Protein AF-0000000085023003 (afdb_homodimer)

Structure (mmCIF, N/CA/C/O backbone):
data_AF-0000000085023003-model_v1
#
loop_
_entity.id
_entity.type
_entity.pdbx_description
1 polymer 'CBS domain-containing protein'
#
loop_
_atom_site.group_PDB
_atom_site.id
_atom_site.type_symbol
_atom_site.label_atom_id
_atom_site.label_alt_id
_atom_site.label_comp_id
_atom_site.label_asym_id
_atom_site.label_entity_id
_atom_site.label_seq_id
_atom_site.pdbx_PDB_ins_code
_atom_site.Cartn_x
_atom_site.Cartn_y
_atom_site.Cartn_z
_atom_site.occupancy
_atom_site.B_iso_or_equiv
_atom_site.auth_seq_id
_atom_site.auth_comp_id
_atom_site.auth_asym_id
_atom_site.auth_atom_id
_atom_site.pdbx_PDB_model_num
ATOM 1 N N . MET A 1 1 ? 14.953 24.219 -2.709 1 59.78 1 MET A N 1
ATOM 2 C CA . MET A 1 1 ? 14.031 24.062 -1.586 1 59.78 1 MET A CA 1
ATOM 3 C C . MET A 1 1 ? 13.375 22.688 -1.595 1 59.78 1 MET A C 1
ATOM 5 O O . MET A 1 1 ? 13.156 22.109 -2.658 1 59.78 1 MET A O 1
ATOM 9 N N . PRO A 1 2 ? 13.172 22.062 -0.311 1 78.19 2 PRO A N 1
ATOM 10 C CA . PRO A 1 2 ? 12.766 20.656 -0.371 1 78.19 2 PRO A CA 1
ATOM 11 C C . PRO A 1 2 ? 11.32 20.484 -0.848 1 78.19 2 PRO A C 1
ATOM 13 O O . PRO A 1 2 ? 10.453 21.297 -0.502 1 78.19 2 PRO A O 1
ATOM 16 N N . SER A 1 3 ? 11.094 19.797 -1.851 1 89.31 3 SER A N 1
ATOM 17 C CA . SER A 1 3 ? 9.781 19.469 -2.391 1 89.31 3 SER A CA 1
ATOM 18 C C . SER A 1 3 ? 9.07 18.422 -1.54 1 89.31 3 SER A C 1
ATOM 20 O O . SER A 1 3 ? 9.695 17.766 -0.704 1 89.31 3 SER A O 1
ATOM 22 N N . VAL A 1 4 ? 7.777 18.438 -1.598 1 91.38 4 VAL A N 1
ATOM 23 C CA . VAL A 1 4 ? 6.934 17.5 -0.858 1 91.38 4 VAL A CA 1
ATOM 24 C C . VAL A 1 4 ? 7.438 16.078 -1.058 1 91.38 4 VAL A C 1
ATOM 26 O O . VAL A 1 4 ? 7.457 15.281 -0.117 1 91.38 4 VAL A O 1
ATOM 29 N N . ALA A 1 5 ? 7.91 15.773 -2.203 1 91.69 5 ALA A N 1
ATOM 30 C CA . ALA A 1 5 ? 8.391 14.43 -2.529 1 91.69 5 ALA A CA 1
ATOM 31 C C . ALA A 1 5 ? 9.539 14.016 -1.615 1 91.69 5 ALA A C 1
ATOM 33 O O . ALA A 1 5 ? 9.727 12.828 -1.34 1 91.69 5 ALA A O 1
ATOM 34 N N . SER A 1 6 ? 10.227 15 -1.109 1 86.94 6 SER A N 1
ATOM 35 C CA . SER A 1 6 ? 11.422 14.711 -0.325 1 86.94 6 SER A CA 1
ATOM 36 C C . SER A 1 6 ? 11.07 14.375 1.119 1 86.94 6 SER A C 1
ATOM 38 O O . SER A 1 6 ? 11.883 13.805 1.847 1 86.94 6 SER A O 1
ATOM 40 N N . PHE A 1 7 ? 9.852 14.695 1.545 1 85.88 7 PHE A N 1
ATOM 41 C CA . PHE A 1 7 ? 9.578 14.461 2.959 1 85.88 7 PHE A CA 1
ATOM 42 C C . PHE A 1 7 ? 8.25 13.75 3.146 1 85.88 7 PHE A C 1
ATOM 44 O O . PHE A 1 7 ? 7.871 13.414 4.27 1 85.88 7 PHE A O 1
ATOM 51 N N . MET A 1 8 ? 7.641 13.523 2.102 1 90.38 8 MET A N 1
ATOM 52 C CA . MET A 1 8 ? 6.359 12.828 2.219 1 90.38 8 MET A CA 1
ATOM 53 C C . MET A 1 8 ? 6.562 11.375 2.633 1 90.38 8 MET A C 1
ATOM 55 O O . MET A 1 8 ? 7.645 10.812 2.441 1 90.38 8 MET A O 1
ATOM 59 N N . MET A 1 9 ? 5.574 10.812 3.336 1 91.75 9 MET A N 1
ATOM 60 C CA . MET A 1 9 ? 5.508 9.359 3.461 1 91.75 9 MET A CA 1
ATOM 61 C C . MET A 1 9 ? 5.074 8.719 2.146 1 91.75 9 MET A C 1
ATOM 63 O O . MET A 1 9 ? 3.951 8.938 1.687 1 91.75 9 MET A O 1
ATOM 67 N N . PRO A 1 10 ? 6.008 7.992 1.574 1 94.62 10 PRO A N 1
ATOM 68 C CA . PRO A 1 10 ? 5.66 7.395 0.284 1 94.62 10 PRO A CA 1
ATOM 69 C C . PRO A 1 10 ? 4.496 6.414 0.385 1 94.62 10 PRO A C 1
ATOM 71 O O . PRO A 1 10 ? 4.254 5.844 1.453 1 94.62 10 PRO A O 1
ATOM 74 N N . ALA A 1 11 ? 3.803 6.242 -0.754 1 95.31 11 ALA A N 1
ATOM 75 C CA . ALA A 1 11 ? 2.617 5.395 -0.814 1 95.31 11 ALA A CA 1
ATOM 76 C C . ALA A 1 11 ? 2.936 3.975 -0.355 1 95.31 11 ALA A C 1
ATOM 78 O O . ALA A 1 11 ? 2.094 3.309 0.254 1 95.31 11 ALA A O 1
ATOM 79 N N . CYS A 1 12 ? 4.137 3.535 -0.603 1 91.94 12 CYS A N 1
ATOM 80 C CA . CYS A 1 12 ? 4.516 2.17 -0.259 1 91.94 12 CYS A CA 1
ATOM 81 C C . CYS A 1 12 ? 4.527 1.972 1.252 1 91.94 12 CYS A C 1
ATOM 83 O O . CYS A 1 12 ? 4.523 0.837 1.733 1 91.94 12 CYS A O 1
ATOM 85 N N . LYS A 1 13 ? 4.496 3.041 2.027 1 89.69 13 LYS A N 1
ATOM 86 C CA . LYS A 1 13 ? 4.539 2.961 3.484 1 89.69 13 LYS A CA 1
ATOM 87 C C . LYS A 1 13 ? 3.209 3.379 4.098 1 89.69 13 LYS A C 1
ATOM 89 O O . LYS A 1 13 ? 3.059 3.391 5.324 1 89.69 13 LYS A O 1
ATOM 94 N N . CYS A 1 14 ? 2.328 3.676 3.256 1 92.56 14 CYS A N 1
ATOM 95 C CA . CYS A 1 14 ? 1.026 4.117 3.742 1 92.56 14 CYS A CA 1
ATOM 96 C C . CYS A 1 14 ? 0.061 2.945 3.857 1 92.56 14 CYS A C 1
ATOM 98 O O . CYS A 1 14 ? 0.088 2.029 3.031 1 92.56 14 CYS A O 1
ATOM 100 N N . VAL A 1 15 ? -0.72 2.977 4.891 1 92.31 15 VAL A N 1
ATOM 101 C CA . VAL A 1 15 ? -1.817 2.02 4.98 1 92.31 15 VAL A CA 1
ATOM 102 C C . VAL A 1 15 ? -2.984 2.488 4.113 1 92.31 15 VAL A C 1
ATOM 104 O O . VAL A 1 15 ? -3.434 3.631 4.234 1 92.31 15 VAL A O 1
ATOM 107 N N . THR A 1 16 ? -3.348 1.613 3.217 1 95.94 16 THR A N 1
ATOM 108 C CA . THR A 1 16 ? -4.418 1.955 2.287 1 95.94 16 THR A CA 1
ATOM 109 C C . THR A 1 16 ? -5.539 0.922 2.35 1 95.94 16 THR A C 1
ATOM 111 O O . THR A 1 16 ? -5.355 -0.171 2.889 1 95.94 16 THR A O 1
ATOM 114 N N . ALA A 1 17 ? -6.691 1.336 1.869 1 96.06 17 ALA A N 1
ATOM 115 C CA . ALA A 1 17 ? -7.844 0.452 1.725 1 96.06 17 ALA A CA 1
ATOM 116 C C . ALA A 1 17 ? -8.484 0.607 0.348 1 96.06 17 ALA A C 1
ATOM 118 O O . ALA A 1 17 ? -8.281 1.618 -0.328 1 96.06 17 ALA A O 1
ATOM 119 N N . CYS A 1 18 ? -9.164 -0.458 -0.028 1 96.62 18 CYS A N 1
ATOM 120 C CA . CYS A 1 18 ? -9.992 -0.386 -1.228 1 96.62 18 CYS A CA 1
ATOM 121 C C . CYS A 1 18 ? -11.398 0.091 -0.893 1 96.62 18 CYS A C 1
ATOM 123 O O . CYS A 1 18 ? -11.859 -0.076 0.237 1 96.62 18 CYS A O 1
ATOM 125 N N . PRO A 1 19 ? -12.055 0.675 -1.916 1 96.5 19 PRO A N 1
ATOM 126 C CA . PRO A 1 19 ? -13.406 1.188 -1.66 1 96.5 19 PRO A CA 1
ATOM 127 C C . PRO A 1 19 ? -14.359 0.11 -1.152 1 96.5 19 PRO A C 1
ATOM 129 O O . PRO A 1 19 ? -15.258 0.399 -0.352 1 96.5 19 PRO A O 1
ATOM 132 N N . GLU A 1 20 ? -14.148 -1.115 -1.505 1 94.88 20 GLU A N 1
ATOM 133 C CA . GLU A 1 20 ? -15.078 -2.191 -1.181 1 94.88 20 GLU A CA 1
ATOM 134 C C . GLU A 1 20 ? -14.727 -2.842 0.154 1 94.88 20 GLU A C 1
ATOM 136 O O . GLU A 1 20 ? -15.484 -3.678 0.66 1 94.88 20 GLU A O 1
ATOM 141 N N . ASP A 1 21 ? -13.586 -2.412 0.712 1 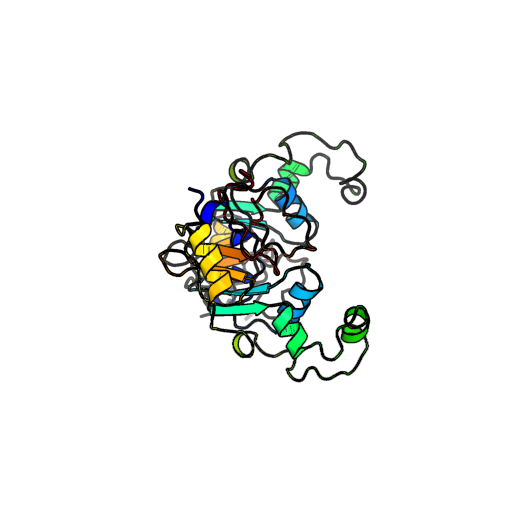94.5 21 ASP A N 1
ATOM 142 C CA . ASP A 1 21 ? -13.219 -2.979 2.008 1 94.5 21 ASP A CA 1
ATOM 143 C C . ASP A 1 21 ? -14.266 -2.633 3.07 1 94.5 21 ASP A C 1
ATOM 145 O O . ASP A 1 21 ? -14.961 -1.621 2.961 1 94.5 21 ASP A O 1
ATOM 149 N N . LYS A 1 22 ? -14.359 -3.463 4.031 1 92.69 22 LYS A N 1
ATOM 150 C CA . LYS A 1 22 ? -15.266 -3.217 5.152 1 92.69 22 LYS A CA 1
ATOM 151 C C . LYS A 1 22 ? -14.641 -2.248 6.156 1 92.69 22 LYS A C 1
ATOM 153 O O . LYS A 1 22 ? -13.422 -2.238 6.344 1 92.69 22 LYS A O 1
ATOM 158 N N . LEU A 1 23 ? -15.523 -1.565 6.77 1 89.5 23 LEU A N 1
ATOM 159 C CA . LEU A 1 23 ? -15.109 -0.565 7.75 1 89.5 23 LEU A CA 1
ATOM 160 C C . LEU A 1 23 ? -14.289 -1.205 8.867 1 89.5 23 LEU A C 1
ATOM 162 O O . LEU A 1 23 ? -13.352 -0.593 9.383 1 89.5 23 LEU A O 1
ATOM 166 N N . ARG A 1 24 ? -14.562 -2.4 9.156 1 88.12 24 ARG A N 1
ATOM 167 C CA . ARG A 1 24 ? -13.891 -3.109 10.234 1 88.12 24 ARG A CA 1
ATOM 168 C C . ARG A 1 24 ? -12.383 -3.145 10.008 1 88.12 24 ARG A C 1
ATOM 170 O O . ARG A 1 24 ? -11.602 -2.941 10.945 1 88.12 24 ARG A O 1
ATOM 177 N N . SER A 1 25 ? -12.023 -3.422 8.75 1 88.62 25 SER A N 1
ATOM 178 C CA . SER A 1 25 ? -10.602 -3.518 8.438 1 88.62 25 SER A CA 1
ATOM 179 C C . SER A 1 25 ? -9.898 -2.18 8.641 1 88.62 25 SER A C 1
ATOM 181 O O . SER A 1 25 ? -8.766 -2.133 9.125 1 88.62 25 SER A O 1
ATOM 183 N N . VAL A 1 26 ? -10.555 -1.107 8.32 1 89.19 26 VAL A N 1
ATOM 184 C CA . VAL A 1 26 ? -10 0.234 8.453 1 89.19 26 VAL A CA 1
ATOM 185 C C . VAL A 1 26 ? -9.883 0.602 9.93 1 89.19 26 VAL A C 1
ATOM 187 O O . VAL A 1 26 ? -8.852 1.105 10.375 1 89.19 26 VAL A O 1
ATOM 190 N N . VAL A 1 27 ? -10.859 0.277 10.695 1 84.31 27 VAL A N 1
ATOM 191 C CA . VAL A 1 27 ? -10.867 0.574 12.125 1 84.31 27 VAL A CA 1
ATOM 192 C C . VAL A 1 27 ? -9.742 -0.192 12.812 1 84.31 27 VAL A C 1
ATOM 194 O O . VAL A 1 27 ? -9.031 0.364 13.656 1 84.31 27 VAL A O 1
ATOM 197 N N . ASP A 1 28 ? -9.617 -1.43 12.406 1 83.56 28 ASP A N 1
ATOM 198 C CA . ASP A 1 28 ? -8.562 -2.256 12.977 1 83.56 28 ASP A CA 1
ATOM 199 C C . ASP A 1 28 ? -7.188 -1.64 12.711 1 83.56 28 ASP A C 1
ATOM 201 O O . ASP A 1 28 ? -6.332 -1.616 13.602 1 83.56 28 ASP A O 1
ATOM 205 N N . SER A 1 29 ? -7 -1.142 11.5 1 85.62 29 SER A N 1
ATOM 206 C CA . SER A 1 29 ? -5.727 -0.53 11.133 1 85.62 29 SER A CA 1
ATOM 207 C C . SER A 1 29 ? -5.477 0.746 11.93 1 85.62 29 SER A C 1
ATOM 209 O O . SER A 1 29 ? -4.363 0.982 12.406 1 85.62 29 SER A O 1
ATOM 211 N N . LEU A 1 30 ? -6.465 1.586 12.117 1 83.06 30 LEU A N 1
ATOM 212 C CA . LEU A 1 30 ? -6.328 2.871 12.797 1 83.06 30 LEU A CA 1
ATOM 213 C C . LEU A 1 30 ? -6.078 2.676 14.289 1 83.06 30 LEU A C 1
ATOM 215 O O . LEU A 1 30 ? -5.324 3.438 14.898 1 83.06 30 LEU A O 1
ATOM 219 N N . VAL A 1 31 ? -6.582 1.664 14.797 1 73.19 31 VAL A N 1
ATOM 220 C CA . VAL A 1 31 ? -6.5 1.447 16.234 1 73.19 31 VAL A CA 1
ATOM 221 C C . VAL A 1 31 ? -5.223 0.679 16.578 1 73.19 31 VAL A C 1
ATOM 223 O O . VAL A 1 31 ? -4.539 0.995 17.547 1 73.19 31 VAL A O 1
ATOM 226 N N . ASN A 1 32 ? -4.867 -0.293 15.742 1 71.88 32 ASN A N 1
ATOM 227 C CA . ASN A 1 32 ? -3.779 -1.206 16.078 1 71.88 32 ASN A CA 1
ATOM 228 C C . ASN A 1 32 ? -2.439 -0.706 15.539 1 71.88 32 ASN A C 1
ATOM 230 O O . ASN A 1 32 ? -1.389 -0.999 16.109 1 71.88 32 ASN A O 1
ATOM 234 N N . GLU A 1 33 ? -2.324 -0.006 14.391 1 72.62 33 GLU A N 1
ATOM 235 C CA . GLU A 1 33 ? -1.062 0.345 13.75 1 72.62 33 GLU A CA 1
ATOM 236 C C . GLU A 1 33 ? -0.651 1.776 14.078 1 72.62 33 GLU A C 1
ATOM 238 O O . GLU A 1 33 ? 0.433 2.223 13.695 1 72.62 33 GLU A O 1
ATOM 243 N N . LYS A 1 34 ? -1.236 2.428 14.961 1 71.81 34 LYS A N 1
ATOM 244 C CA . LYS A 1 34 ? -0.906 3.785 15.383 1 71.81 34 LYS A CA 1
ATOM 245 C C . LYS A 1 34 ? -0.849 4.738 14.195 1 71.81 34 LYS A C 1
ATOM 247 O O . LYS A 1 34 ? 0.082 5.539 14.078 1 71.81 34 LYS A O 1
ATOM 252 N N . ILE A 1 35 ? -1.646 4.512 13.25 1 79.75 35 ILE A N 1
ATOM 253 C CA . ILE A 1 35 ? -1.71 5.387 12.086 1 79.75 35 ILE A CA 1
ATOM 254 C C . ILE A 1 35 ? -2.865 6.371 12.242 1 79.75 35 ILE A C 1
ATOM 256 O O . ILE A 1 35 ? -3.873 6.059 12.883 1 79.75 35 ILE A O 1
ATOM 260 N N . GLY A 1 36 ? -2.691 7.574 11.695 1 81.56 36 GLY A N 1
ATOM 261 C CA . GLY A 1 36 ? -3.666 8.641 11.875 1 81.56 36 GLY A CA 1
ATOM 262 C C . GLY A 1 36 ? -4.75 8.641 10.812 1 81.56 36 GLY A C 1
ATOM 263 O O . GLY A 1 36 ? -5.805 9.258 11 1 81.56 36 GLY A O 1
ATOM 264 N N . CYS A 1 37 ? -4.41 7.902 9.734 1 89.44 37 CYS A N 1
ATOM 265 C CA . CYS A 1 37 ? -5.418 7.883 8.68 1 89.44 37 CYS A CA 1
ATOM 266 C C . CYS A 1 37 ? -5.219 6.688 7.758 1 89.44 37 CYS A C 1
ATOM 268 O O . CYS A 1 37 ? -4.148 6.074 7.75 1 89.44 37 CYS A O 1
ATOM 270 N N . VAL A 1 38 ? -6.27 6.301 7.125 1 93.81 38 VAL A N 1
ATOM 271 C CA . VAL A 1 38 ? -6.262 5.309 6.055 1 93.81 38 VAL A CA 1
ATOM 272 C C . VAL A 1 38 ? -6.754 5.941 4.758 1 93.81 38 VAL A C 1
ATOM 274 O O . VAL A 1 38 ? -7.832 6.543 4.727 1 93.81 38 VAL A O 1
ATOM 277 N N . VAL A 1 39 ? -5.867 5.844 3.729 1 96.38 39 VAL A N 1
ATOM 278 C CA . VAL A 1 39 ? -6.242 6.383 2.426 1 96.38 39 VAL A CA 1
ATOM 279 C C . VAL A 1 39 ? -6.961 5.309 1.609 1 96.38 39 VAL A C 1
ATOM 281 O O . VAL A 1 39 ? -6.516 4.16 1.556 1 96.38 39 VAL A O 1
ATOM 284 N N . VAL A 1 40 ? -8.086 5.711 1.031 1 97.06 40 VAL A N 1
ATOM 285 C CA . VAL A 1 40 ? -8.836 4.801 0.171 1 97.06 40 VAL A CA 1
ATOM 286 C C . VAL A 1 40 ? -8.406 4.992 -1.282 1 97.06 40 VAL A C 1
ATOM 288 O O . VAL A 1 40 ? -8.523 6.094 -1.828 1 97.06 40 VAL A O 1
ATOM 291 N N . VAL A 1 41 ? -7.906 3.912 -1.87 1 97.56 41 VAL A N 1
ATOM 292 C CA . VAL A 1 41 ? -7.348 3.977 -3.217 1 97.56 41 VAL A CA 1
ATOM 293 C C . VAL A 1 41 ? -8.117 3.031 -4.141 1 97.56 41 VAL A C 1
ATOM 295 O O . VAL A 1 41 ? -8.32 1.86 -3.809 1 97.56 41 VAL A O 1
ATOM 298 N N . ASP A 1 42 ? -8.492 3.594 -5.273 1 96.75 42 ASP A N 1
ATOM 299 C CA . ASP A 1 42 ? -9.172 2.768 -6.27 1 96.75 42 ASP A CA 1
ATOM 300 C C . ASP A 1 42 ? -8.242 1.677 -6.801 1 96.75 42 ASP A C 1
ATOM 302 O O . ASP A 1 42 ? -7.07 1.93 -7.074 1 96.75 42 ASP A O 1
ATOM 306 N N . THR A 1 43 ? -8.766 0.509 -7 1 93.19 43 THR A N 1
ATOM 307 C CA . THR A 1 43 ? -7.965 -0.668 -7.312 1 93.19 43 THR A CA 1
ATOM 308 C C . THR A 1 43 ? -7.285 -0.513 -8.672 1 93.19 43 THR A C 1
ATOM 310 O O . THR A 1 43 ? -6.066 -0.669 -8.781 1 93.19 43 THR A O 1
ATOM 313 N N . LEU A 1 44 ? -7.973 -0.175 -9.633 1 92.31 44 LEU A N 1
ATOM 314 C CA . LEU A 1 44 ? -7.434 -0.207 -10.984 1 92.31 44 LEU A CA 1
ATOM 315 C C . LEU A 1 44 ? -6.824 1.141 -11.359 1 92.31 44 LEU A C 1
ATOM 317 O O . LEU A 1 44 ? -5.719 1.197 -11.906 1 92.31 44 LEU A O 1
ATOM 321 N N . SER A 1 45 ? -7.512 2.232 -11 1 93.94 45 SER A N 1
ATOM 322 C CA . SER A 1 45 ? -7 3.543 -11.391 1 93.94 45 SER A CA 1
ATOM 323 C C . SER A 1 45 ? -5.875 3.996 -10.461 1 93.94 45 SER A C 1
ATOM 325 O O . SER A 1 45 ? -5.105 4.895 -10.805 1 93.94 45 SER A O 1
ATOM 327 N N . ARG A 1 46 ? -5.84 3.473 -9.312 1 95.25 46 ARG A N 1
ATOM 328 C CA . ARG A 1 46 ? -4.867 3.77 -8.258 1 95.25 46 ARG A CA 1
ATOM 329 C C . ARG A 1 46 ? -4.973 5.223 -7.812 1 95.25 46 ARG A C 1
ATOM 331 O O . ARG A 1 46 ? -4.02 5.777 -7.262 1 95.25 46 ARG A O 1
ATOM 338 N N . LYS A 1 47 ? -6.094 5.816 -8.102 1 96.12 47 LYS A N 1
ATOM 339 C CA . LYS A 1 47 ? -6.371 7.156 -7.594 1 96.12 47 LYS A CA 1
ATOM 340 C C . LYS A 1 47 ? -6.891 7.105 -6.16 1 96.12 47 LYS A C 1
ATOM 342 O O . LYS A 1 47 ? -7.648 6.203 -5.801 1 96.12 47 LYS A O 1
ATOM 347 N N . ALA A 1 48 ? -6.371 8.078 -5.395 1 96.81 48 ALA A N 1
ATOM 348 C CA . ALA A 1 48 ? -6.969 8.25 -4.07 1 96.81 48 ALA A CA 1
ATOM 349 C C . ALA A 1 48 ? -8.398 8.758 -4.18 1 96.81 48 ALA A C 1
ATOM 351 O O . ALA A 1 48 ? -8.648 9.812 -4.785 1 96.81 48 ALA A O 1
ATOM 352 N N . VAL A 1 49 ? -9.367 8 -3.586 1 96.69 49 VAL A N 1
ATOM 353 C CA . VAL A 1 49 ? -10.766 8.367 -3.768 1 96.69 49 VAL A CA 1
ATOM 354 C C . VAL A 1 49 ? -11.375 8.773 -2.428 1 96.69 49 VAL A C 1
ATOM 356 O O . VAL A 1 49 ? -12.508 9.258 -2.373 1 96.69 49 VAL A O 1
ATOM 359 N N . GLY A 1 50 ? -10.703 8.594 -1.37 1 96 50 GLY A N 1
ATOM 360 C CA . GLY A 1 50 ? -11.211 8.961 -0.056 1 96 50 GLY A CA 1
ATOM 361 C C . GLY A 1 50 ? -10.172 8.805 1.043 1 96 50 GLY A C 1
ATOM 362 O O . GLY A 1 50 ? -9.039 8.391 0.784 1 96 50 GLY A O 1
ATOM 363 N N . ILE A 1 51 ? -10.586 9.219 2.248 1 94.56 51 ILE A N 1
ATOM 364 C CA . ILE A 1 51 ? -9.719 9.125 3.418 1 94.56 51 ILE A CA 1
ATOM 365 C C . ILE A 1 51 ? -10.57 8.945 4.676 1 94.56 51 ILE A C 1
ATOM 367 O O . ILE A 1 51 ? -11.688 9.461 4.758 1 94.56 51 ILE A O 1
ATOM 371 N N . ILE A 1 52 ? -10.109 8.148 5.539 1 91.06 52 ILE A N 1
ATOM 372 C CA . ILE A 1 52 ? -10.68 8.008 6.875 1 91.06 52 ILE A CA 1
ATOM 373 C C . ILE A 1 52 ? -9.609 8.273 7.926 1 91.06 52 ILE A C 1
ATOM 375 O O . ILE A 1 52 ? -8.523 7.688 7.875 1 91.06 52 ILE A O 1
ATOM 379 N N . THR A 1 53 ? -9.836 9.211 8.789 1 86.19 53 THR A N 1
ATOM 380 C CA . THR A 1 53 ? -8.859 9.562 9.812 1 86.19 53 THR A CA 1
ATOM 381 C C . THR A 1 53 ? -9.297 9.047 11.18 1 86.19 53 THR A C 1
ATOM 383 O O . THR A 1 53 ? -10.445 8.641 11.359 1 86.19 53 THR A O 1
ATOM 386 N N . LYS A 1 54 ? -8.266 9 12 1 82.69 54 LYS A N 1
ATOM 387 C CA . LYS A 1 54 ? -8.547 8.625 13.383 1 82.69 54 LYS A CA 1
ATOM 388 C C . LYS A 1 54 ? -9.609 9.531 14 1 82.69 54 LYS A C 1
ATOM 390 O O . LYS A 1 54 ? -10.469 9.07 14.75 1 82.69 54 LYS A O 1
ATOM 395 N N . GLN A 1 55 ? -9.609 10.797 13.703 1 76.25 55 GLN A N 1
ATOM 396 C CA . GLN A 1 55 ? -10.602 11.734 14.203 1 76.25 55 GLN A CA 1
ATOM 397 C C . GLN A 1 55 ? -12 11.367 13.711 1 76.25 55 GLN A C 1
ATOM 399 O O . GLN A 1 55 ? -12.984 11.531 14.438 1 76.25 55 GLN A O 1
ATOM 404 N N . ASP A 1 56 ? -12.102 10.953 12.453 1 76.19 56 ASP A N 1
ATOM 405 C CA . ASP A 1 56 ? -13.383 10.516 11.906 1 76.19 56 ASP A CA 1
ATOM 406 C C . ASP A 1 56 ? -13.938 9.336 12.703 1 76.19 56 ASP A C 1
ATOM 408 O O . ASP A 1 56 ? -15.141 9.289 12.984 1 76.19 56 ASP A O 1
ATOM 412 N N . VAL A 1 57 ? -13.039 8.453 12.953 1 74.12 57 VAL A N 1
ATOM 413 C CA . VAL A 1 57 ? -13.453 7.254 13.68 1 74.12 57 VAL A CA 1
ATOM 414 C C . VAL A 1 57 ? -13.844 7.625 15.109 1 74.12 57 VAL A C 1
ATOM 416 O O . VAL A 1 57 ? -14.812 7.094 15.656 1 74.12 57 VAL A O 1
ATOM 419 N N . ASN A 1 58 ? -13.008 8.484 15.656 1 69.69 58 ASN A N 1
ATOM 420 C CA . ASN A 1 58 ? -13.336 8.953 17 1 69.69 58 ASN A CA 1
ATOM 421 C C . ASN A 1 58 ? -14.688 9.656 17.031 1 69.69 58 ASN A C 1
ATOM 423 O O . ASN A 1 58 ? -15.461 9.477 17.969 1 69.69 58 ASN A O 1
ATOM 427 N N . ARG A 1 59 ? -14.875 10.461 16.109 1 65.69 59 ARG A N 1
ATOM 428 C CA . ARG A 1 59 ? -16.156 11.172 16.031 1 65.69 59 ARG A CA 1
ATOM 429 C C . ARG A 1 59 ? -17.312 10.195 15.812 1 65.69 59 ARG A C 1
ATOM 431 O O . ARG A 1 59 ? -18.375 10.359 16.406 1 65.69 59 ARG A O 1
ATOM 438 N N . TYR A 1 60 ? -16.984 9.383 14.93 1 60.75 60 TYR A N 1
ATOM 439 C CA . TYR A 1 60 ? -18.062 8.453 14.586 1 60.75 60 TYR A CA 1
ATOM 440 C C . TYR A 1 60 ? -18.188 7.348 15.625 1 60.75 60 TYR A C 1
ATOM 442 O O . TYR A 1 60 ? -19.281 6.863 15.906 1 60.75 60 TYR A O 1
ATOM 450 N N . PHE A 1 61 ? -16.938 7 16.188 1 52.84 61 PHE A N 1
ATOM 451 C CA . PHE A 1 61 ? -16.969 5.855 17.094 1 52.84 61 PHE A CA 1
ATOM 452 C C . PHE A 1 61 ? -16.844 6.309 18.531 1 52.84 61 PHE A C 1
ATOM 454 O O . PHE A 1 61 ? -17.188 5.559 19.453 1 52.84 61 PHE A O 1
ATOM 461 N N . LEU A 1 62 ? -16.188 7.48 18.906 1 48.16 62 LEU A N 1
ATOM 462 C CA . LEU A 1 62 ? -16.047 7.93 20.297 1 48.16 62 LEU A CA 1
ATOM 463 C C . LEU A 1 62 ? -17.391 8.359 20.859 1 48.16 62 LEU A C 1
ATOM 465 O O . LEU A 1 62 ? -17.469 8.781 22.016 1 48.16 62 LEU A O 1
ATOM 469 N N . SER A 1 63 ? -18.609 8.727 20.625 1 39.97 63 SER A N 1
ATOM 470 C CA . SER A 1 63 ? -19.406 8.805 21.844 1 39.97 63 SER A CA 1
ATOM 471 C C . SER A 1 63 ? -18.906 7.797 22.891 1 39.97 63 SER A C 1
ATOM 473 O O . SER A 1 63 ? -18.875 8.102 24.078 1 39.97 63 SER A O 1
ATOM 475 N N . GLU A 1 64 ? -19.094 6.43 22.781 1 38 64 GLU A N 1
ATOM 476 C CA . GLU A 1 64 ? -18.859 5.363 23.75 1 38 64 GLU A CA 1
ATOM 477 C C . GLU A 1 64 ? -17.375 5.02 23.844 1 38 64 GLU A C 1
ATOM 479 O O . GLU A 1 64 ? -17 4.008 24.453 1 38 64 GLU A O 1
ATOM 484 N N . PHE A 1 65 ? -16.453 5.598 23.156 1 39.44 65 PHE A N 1
ATOM 485 C CA . PHE A 1 65 ? -15.172 4.887 23.172 1 39.44 65 PHE A CA 1
ATOM 486 C C . PHE A 1 65 ? -14.344 5.285 24.391 1 39.44 65 PHE A C 1
ATOM 488 O O . PHE A 1 65 ? -13.734 6.355 24.406 1 39.44 65 PHE A O 1
ATOM 495 N N . SER A 1 66 ? -14.703 4.996 25.703 1 35.88 66 SER A N 1
ATOM 496 C CA . SER A 1 66 ? -13.992 5.141 26.953 1 35.88 66 SER A CA 1
ATOM 497 C C . SER A 1 66 ? -12.57 4.59 26.859 1 35.88 66 SER A C 1
ATOM 499 O O . SER A 1 66 ? -12.227 3.93 25.875 1 35.88 66 SER A O 1
ATOM 501 N N . GLU A 1 67 ? -11.961 3.98 28.031 1 37.53 67 GLU A N 1
ATOM 502 C CA . GLU A 1 67 ? -10.773 3.238 28.438 1 37.53 67 GLU A CA 1
ATOM 503 C C . GLU A 1 67 ? -10.664 1.916 27.672 1 37.53 67 GLU A C 1
ATOM 505 O O . GLU A 1 67 ? -9.586 1.555 27.203 1 37.53 67 GLU A O 1
ATOM 510 N N . GLU A 1 68 ? -11.883 0.862 27.609 1 39.84 68 GLU A N 1
ATOM 511 C CA . GLU A 1 68 ? -11.984 -0.562 27.297 1 39.84 68 GLU A CA 1
ATOM 512 C C . GLU A 1 68 ? -12.211 -0.793 25.812 1 39.84 68 GLU A C 1
ATOM 514 O O . GLU A 1 68 ? -12.391 -1.933 25.375 1 39.84 68 GLU A O 1
ATOM 519 N N . PHE A 1 69 ? -12.219 -0.316 24.766 1 36.78 69 PHE A N 1
ATOM 520 C CA . PHE A 1 69 ? -11.781 -0.619 23.406 1 36.78 69 PHE A CA 1
ATOM 521 C C . PHE A 1 69 ? -10.281 -0.91 23.375 1 36.78 69 PHE A C 1
ATOM 523 O O . PHE A 1 69 ? -9.742 -1.311 22.344 1 36.78 69 PHE A O 1
ATOM 530 N N . PHE A 1 70 ? -9.664 -1.211 24.25 1 38.53 70 PHE A N 1
ATOM 531 C CA . PHE A 1 70 ? -8.82 -2.346 24.609 1 38.53 70 PHE A CA 1
ATOM 532 C C . PHE A 1 70 ? -9.664 -3.586 24.875 1 38.53 70 PHE A C 1
ATOM 534 O O . PHE A 1 70 ? -9.305 -4.688 24.438 1 38.53 70 PHE A O 1
ATOM 541 N N . GLN A 1 71 ? -10.484 -3.855 25.906 1 38.34 71 GLN A N 1
ATOM 542 C CA . GLN A 1 71 ? -11.094 -5.055 26.453 1 38.34 71 GLN A CA 1
ATOM 543 C C . GLN A 1 71 ? -12.203 -5.578 25.547 1 38.34 71 GLN A C 1
ATOM 545 O O . GLN A 1 71 ? -12.398 -6.789 25.438 1 38.34 71 GLN A O 1
ATOM 550 N N . PHE A 1 72 ? -13.172 -5.043 24.828 1 33.81 72 PHE A N 1
ATOM 551 C CA . PHE A 1 72 ? -13.977 -5.867 23.938 1 33.81 72 PHE A CA 1
ATOM 552 C C . PHE A 1 72 ? -13.336 -5.953 22.547 1 33.81 72 PHE A C 1
ATOM 554 O O . PHE A 1 72 ? -13.047 -4.93 21.938 1 33.81 72 PHE A O 1
ATOM 561 N N . VAL A 1 73 ? -12.75 -5.617 21.266 1 38.19 73 VAL A N 1
ATOM 562 C CA . VAL A 1 73 ? -13.336 -6.277 20.109 1 38.19 73 VAL A CA 1
ATOM 563 C C . VAL A 1 73 ? -14.109 -7.516 20.547 1 38.19 73 VAL A C 1
ATOM 565 O O . VAL A 1 73 ? -14.742 -8.188 19.734 1 38.19 73 VAL A O 1
ATOM 568 N N . SER A 1 74 ? -13.875 -8.195 21.578 1 36.06 74 SER A N 1
ATOM 569 C CA . SER A 1 74 ? -14.586 -9.312 22.188 1 36.06 74 SER A CA 1
ATOM 570 C C . SER A 1 74 ? -15.836 -8.836 22.922 1 36.06 74 SER A C 1
ATOM 572 O O . SER A 1 74 ? -16.875 -9.492 22.875 1 36.06 74 SER A O 1
ATOM 574 N N . SER A 1 75 ? -15.844 -8.234 24.219 1 33.62 75 SER A N 1
ATOM 575 C CA . SER A 1 75 ? -16.953 -8.219 25.172 1 33.62 75 SER A CA 1
ATOM 576 C C . SER A 1 75 ? -17.953 -7.117 24.844 1 33.62 75 SER A C 1
ATOM 578 O O . SER A 1 75 ? -19.094 -7.156 25.297 1 33.62 75 SER A O 1
ATOM 580 N N . ARG A 1 76 ? -17.703 -5.805 24.969 1 33.22 76 ARG A N 1
ATOM 581 C CA . ARG A 1 76 ? -18.656 -4.773 25.375 1 33.22 76 ARG A CA 1
ATOM 582 C C . ARG A 1 76 ? -19.391 -4.203 24.156 1 33.22 76 ARG A C 1
ATOM 584 O O . ARG A 1 76 ? -18.844 -4.188 23.047 1 33.22 76 ARG A O 1
ATOM 591 N N . ALA A 1 77 ? -20.812 -3.568 24.391 1 33.5 77 ALA A N 1
ATOM 592 C CA . ALA A 1 77 ? -22.062 -3.021 23.844 1 33.5 77 ALA A CA 1
ATOM 593 C C . ALA A 1 77 ? -21.781 -1.741 23.047 1 33.5 77 ALA A C 1
ATOM 595 O O . ALA A 1 77 ? -22.719 -1.065 22.609 1 33.5 77 ALA A O 1
ATOM 596 N N . THR A 1 78 ? -20.656 -1.038 23.141 1 35.12 78 THR A N 1
ATOM 597 C CA . THR A 1 78 ? -20.844 0.383 22.875 1 35.12 78 THR A CA 1
ATOM 598 C C . THR A 1 78 ? -21.641 0.591 21.594 1 35.12 78 THR A C 1
ATOM 600 O O . THR A 1 78 ? -21.594 -0.246 20.688 1 35.12 78 THR A O 1
ATOM 603 N N . PRO A 1 79 ? -22.094 1.913 21.359 1 39.34 79 PRO A N 1
ATOM 604 C CA . PRO A 1 79 ? -23.156 2.5 20.562 1 39.34 79 PRO A CA 1
ATOM 605 C C . PRO A 1 79 ? -23 2.203 19.062 1 39.34 79 PRO A C 1
ATOM 607 O O . PRO A 1 79 ? -21.891 1.986 18.594 1 39.34 79 PRO A O 1
ATOM 610 N N . PRO A 1 80 ? -24.141 2.117 18.172 1 41.53 80 PRO A N 1
ATOM 611 C CA . PRO A 1 80 ? -24.531 1.212 17.094 1 41.53 80 PRO A CA 1
ATOM 612 C C . PRO A 1 80 ? -23.547 1.234 15.922 1 41.53 80 PRO A C 1
ATOM 614 O O . PRO A 1 80 ? -23.422 0.239 15.203 1 41.53 80 PRO A O 1
ATOM 617 N N . GLN A 1 81 ? -23.344 2.895 15.219 1 58.5 81 GLN A N 1
ATOM 618 C CA . GLN A 1 81 ? -24.219 3.225 14.094 1 58.5 81 GLN A CA 1
ATOM 619 C C . GLN A 1 81 ? -23.812 2.457 12.844 1 58.5 81 GLN A C 1
ATOM 621 O O . GLN A 1 81 ? -24.641 1.814 12.203 1 58.5 81 GLN A O 1
ATOM 626 N N . ILE A 1 82 ? -22.641 3.02 12.281 1 72.75 82 ILE A N 1
ATOM 627 C CA . ILE A 1 82 ? -22.391 2.447 10.961 1 72.75 82 ILE A CA 1
ATOM 628 C C . ILE A 1 82 ? -21.891 1.009 11.109 1 72.75 82 ILE A C 1
ATOM 630 O O . ILE A 1 82 ? -20.938 0.746 11.836 1 72.75 82 ILE A O 1
ATOM 634 N N . PRO A 1 83 ? -22.688 0.153 10.656 1 83.31 83 PRO A N 1
ATOM 635 C CA . PRO A 1 83 ? -22.266 -1.245 10.703 1 83.31 83 PRO A CA 1
ATOM 636 C C . PRO A 1 83 ? -20.828 -1.432 10.211 1 83.31 83 PRO A C 1
ATOM 638 O O . PRO A 1 83 ? -20.422 -0.829 9.203 1 83.31 83 PRO A O 1
ATOM 641 N N . LEU A 1 84 ? -20.047 -2.188 10.945 1 84.69 84 LEU A N 1
ATOM 642 C CA . LEU A 1 84 ? -18.641 -2.426 10.625 1 84.69 84 LEU A CA 1
ATOM 643 C C . LEU A 1 84 ? -18.516 -3.154 9.297 1 84.69 84 LEU A C 1
ATOM 645 O O . LEU A 1 84 ? -17.438 -3.17 8.703 1 84.69 84 LEU A O 1
ATOM 649 N N . ASP A 1 85 ? -19.547 -3.688 8.82 1 89.25 85 ASP A N 1
ATOM 650 C CA . ASP A 1 85 ? -19.516 -4.383 7.539 1 89.25 85 ASP A CA 1
ATOM 651 C C . ASP A 1 85 ? -19.844 -3.43 6.387 1 89.25 85 ASP A C 1
ATOM 653 O O . ASP A 1 85 ? -19.828 -3.83 5.223 1 89.25 85 ASP A O 1
ATOM 657 N N . THR A 1 86 ? -20.047 -2.158 6.746 1 89.19 86 THR A N 1
ATOM 658 C CA . THR A 1 86 ? -20.297 -1.14 5.734 1 89.19 86 THR A CA 1
ATOM 659 C C . THR A 1 86 ? -19.078 -0.909 4.863 1 89.19 86 THR A C 1
ATOM 661 O O . THR A 1 86 ? -17.953 -0.844 5.375 1 89.19 86 THR A O 1
ATOM 664 N N . PRO A 1 87 ? -19.312 -0.885 3.521 1 94.94 87 PRO A N 1
ATOM 665 C CA . PRO A 1 87 ? -18.172 -0.561 2.658 1 94.94 87 PRO A CA 1
ATOM 666 C C . PRO A 1 87 ? -17.578 0.808 2.965 1 94.94 87 PRO A C 1
ATOM 668 O O . PRO A 1 87 ? -18.312 1.758 3.256 1 94.94 87 PRO A O 1
ATOM 671 N N . VAL A 1 88 ? -16.234 0.844 2.928 1 93.69 88 VAL A N 1
ATOM 672 C CA . VAL A 1 88 ? -15.484 2.057 3.232 1 93.69 88 VAL A CA 1
ATOM 673 C C . VAL A 1 88 ? -15.938 3.189 2.316 1 93.69 88 VAL A C 1
ATOM 675 O O . VAL A 1 88 ? -15.977 4.352 2.73 1 93.69 88 VAL A O 1
ATOM 678 N N . SER A 1 89 ? -16.297 2.848 1.096 1 95.06 89 SER A N 1
ATOM 679 C CA . SER A 1 89 ? -16.719 3.834 0.109 1 95.06 89 SER A CA 1
ATOM 680 C C . SER A 1 89 ? -17.938 4.617 0.599 1 95.06 89 SER A C 1
ATOM 682 O O . SER A 1 89 ? -18.172 5.742 0.153 1 95.06 89 SER A O 1
ATOM 684 N N . GLU A 1 90 ? -18.688 4.129 1.535 1 91.75 90 GLU A N 1
ATOM 685 C CA . GLU A 1 90 ? -19.891 4.773 2.027 1 91.75 90 GLU A CA 1
ATOM 686 C C . GLU A 1 90 ? -19.594 5.703 3.199 1 91.75 90 GLU A C 1
ATOM 688 O O . GLU A 1 90 ? -20.438 6.516 3.588 1 91.75 90 GLU A O 1
ATOM 693 N N . VAL A 1 91 ? -18.453 5.625 3.754 1 89.12 91 VAL A N 1
ATOM 694 C CA . VAL A 1 91 ? -18.203 6.348 4.992 1 89.12 91 VAL A CA 1
ATOM 695 C C . VAL A 1 91 ? -17.016 7.301 4.797 1 89.12 91 VAL A C 1
ATOM 697 O O . VAL A 1 91 ? -16.859 8.258 5.559 1 89.12 91 VAL A O 1
ATOM 700 N N . MET A 1 92 ? -16.203 7.098 3.846 1 91.81 92 MET A N 1
ATOM 701 C CA . MET A 1 92 ? -14.961 7.848 3.66 1 91.81 92 MET A CA 1
ATOM 702 C C . MET A 1 92 ? -15.258 9.297 3.283 1 91.81 92 MET A C 1
ATOM 704 O O . MET A 1 92 ? -16.297 9.594 2.695 1 91.81 92 MET A O 1
ATOM 708 N N . SER A 1 93 ? -14.344 10.18 3.734 1 92.12 93 SER A N 1
ATOM 709 C CA . SER A 1 93 ? -14.391 11.547 3.229 1 92.12 93 SER A CA 1
ATOM 710 C C . SER A 1 93 ? -13.812 11.641 1.82 1 92.12 93 SER A C 1
ATOM 712 O O . SER A 1 93 ? -12.789 11.016 1.522 1 92.12 93 SER A O 1
ATOM 714 N N . THR A 1 94 ? -14.438 12.391 0.915 1 92.38 94 THR A N 1
ATOM 715 C CA . THR A 1 94 ? -13.992 12.492 -0.47 1 92.38 94 THR A CA 1
ATOM 716 C C . THR A 1 94 ? -13.375 13.859 -0.745 1 92.38 94 THR A C 1
ATOM 718 O O . THR A 1 94 ? -12.914 14.125 -1.854 1 92.38 94 THR A O 1
ATOM 721 N N . ASN A 1 95 ? -13.352 14.703 0.295 1 87.94 95 ASN A N 1
ATOM 722 C CA . ASN A 1 95 ? -12.68 15.984 0.173 1 87.94 95 ASN A CA 1
ATOM 723 C C . ASN A 1 95 ? -11.195 15.875 0.521 1 87.94 95 ASN A C 1
ATOM 725 O O . ASN A 1 95 ? -10.789 16.219 1.633 1 87.94 95 ASN A O 1
ATOM 729 N N . LEU A 1 96 ? -10.273 15.445 -0.281 1 89.62 96 LEU A N 1
ATOM 730 C CA . LEU A 1 96 ? -8.891 15.031 -0.029 1 89.62 96 LEU A CA 1
ATOM 731 C C . LEU A 1 96 ? -7.945 16.219 -0.1 1 89.62 96 LEU A C 1
ATOM 733 O O . LEU A 1 96 ? -6.871 16.203 0.502 1 89.62 96 LEU A O 1
ATOM 737 N N . HIS A 1 97 ? -8.133 17.422 -0.626 1 89.19 97 HIS A N 1
ATOM 738 C CA . HIS A 1 97 ? -7.223 18.547 -0.787 1 89.19 97 HIS A CA 1
ATOM 739 C C . HIS A 1 97 ? -5.801 18.062 -1.067 1 89.19 97 HIS A C 1
ATOM 741 O O . HIS A 1 97 ? -4.914 18.219 -0.226 1 89.19 97 HIS A O 1
ATOM 747 N N . PRO A 1 98 ? -5.559 17.5 -2.178 1 94.81 98 PRO A N 1
ATOM 748 C CA . PRO A 1 98 ? -4.281 16.844 -2.463 1 94.81 98 PRO A CA 1
ATOM 749 C C . PRO A 1 98 ? -3.131 17.828 -2.631 1 94.81 98 PRO A C 1
ATOM 751 O O . PRO A 1 98 ? -3.33 18.922 -3.15 1 94.81 98 PRO A O 1
ATOM 754 N N . ALA A 1 99 ? -1.99 17.453 -2.141 1 95.25 99 ALA A N 1
ATOM 755 C CA . ALA A 1 99 ? -0.726 18.109 -2.463 1 95.25 99 ALA A CA 1
ATOM 756 C C . ALA A 1 99 ? -0.06 17.453 -3.67 1 95.25 99 ALA A C 1
ATOM 758 O O . ALA A 1 99 ? -0.467 16.375 -4.098 1 95.25 99 ALA A O 1
ATOM 759 N N . ARG A 1 100 ? 0.879 18.156 -4.207 1 96.31 100 ARG A N 1
ATOM 760 C CA . ARG A 1 100 ? 1.685 17.625 -5.305 1 96.31 100 ARG A CA 1
ATOM 761 C C . ARG A 1 100 ? 3.107 17.328 -4.844 1 96.31 100 ARG A C 1
ATOM 763 O O . ARG A 1 100 ? 3.629 18 -3.947 1 96.31 100 ARG A O 1
ATOM 770 N N . PRO A 1 101 ? 3.67 16.281 -5.543 1 95.31 101 PRO A N 1
ATOM 771 C CA . PRO A 1 101 ? 5.035 15.938 -5.137 1 95.31 101 PRO A CA 1
ATOM 772 C C . PRO A 1 101 ? 6.012 17.094 -5.316 1 95.31 101 PRO A C 1
ATOM 774 O O . PRO A 1 101 ? 6.996 17.203 -4.578 1 95.31 101 PRO A O 1
ATOM 777 N N . ASP A 1 102 ? 5.789 17.938 -6.254 1 94.56 102 ASP A N 1
ATOM 778 C CA . ASP A 1 102 ? 6.723 19.016 -6.574 1 94.56 102 ASP A CA 1
ATOM 779 C C . ASP A 1 102 ? 6.383 20.297 -5.809 1 94.56 102 ASP A C 1
ATOM 781 O O . ASP A 1 102 ? 7.066 21.312 -5.941 1 94.56 102 ASP A O 1
ATOM 785 N N . MET A 1 103 ? 5.371 20.266 -5.043 1 92.44 103 MET A N 1
ATOM 786 C CA . MET A 1 103 ? 4.984 21.406 -4.211 1 92.44 103 MET A CA 1
ATOM 787 C C . MET A 1 103 ? 6.062 21.719 -3.178 1 92.44 103 MET A C 1
ATOM 789 O O . MET A 1 103 ? 6.672 20.797 -2.617 1 92.44 103 MET A O 1
ATOM 793 N N . HIS A 1 104 ? 6.23 23 -3.027 1 90.56 104 HIS A N 1
ATOM 794 C CA . HIS A 1 104 ? 7.172 23.422 -2 1 90.56 104 HIS A CA 1
ATOM 795 C C . HIS A 1 104 ? 6.633 23.141 -0.604 1 90.56 104 HIS A C 1
ATOM 797 O O . HIS A 1 104 ? 5.43 23.234 -0.365 1 90.56 104 HIS A O 1
ATOM 803 N N . ARG A 1 105 ? 7.555 22.812 0.22 1 84.69 105 ARG A N 1
ATOM 804 C CA . ARG A 1 105 ? 7.215 22.469 1.597 1 84.69 105 ARG A CA 1
ATOM 805 C C . ARG A 1 105 ? 6.336 23.547 2.23 1 84.69 105 ARG A C 1
ATOM 807 O O . ARG A 1 105 ? 5.367 23.219 2.922 1 84.69 105 ARG A O 1
ATOM 814 N N . ASP A 1 106 ? 6.688 24.844 1.992 1 83.12 106 ASP A N 1
ATOM 815 C CA . ASP A 1 106 ? 5.941 25.953 2.598 1 83.12 106 ASP A CA 1
ATOM 816 C C . ASP A 1 106 ? 4.516 26 2.059 1 83.12 106 ASP A C 1
ATOM 818 O O . ASP A 1 106 ? 3.58 26.312 2.799 1 83.12 106 ASP A O 1
ATOM 822 N N . ASP A 1 107 ? 4.445 25.766 0.802 1 87.62 107 ASP A N 1
ATOM 823 C CA . ASP A 1 107 ? 3.115 25.734 0.198 1 87.62 107 ASP A CA 1
ATOM 824 C C . ASP A 1 107 ? 2.271 24.609 0.778 1 87.62 107 ASP A C 1
ATOM 826 O O . ASP A 1 107 ? 1.064 24.766 0.972 1 87.62 107 ASP A O 1
ATOM 830 N N . ALA A 1 108 ? 2.949 23.484 1.005 1 86.81 108 ALA A N 1
ATOM 831 C CA . ALA A 1 108 ? 2.268 22.344 1.614 1 86.81 108 ALA A CA 1
ATOM 832 C C . ALA A 1 108 ? 1.783 22.688 3.021 1 86.81 108 ALA A C 1
ATOM 834 O O . ALA A 1 108 ? 0.665 22.328 3.402 1 86.81 108 ALA A O 1
ATOM 835 N N . ALA A 1 109 ? 2.568 23.344 3.766 1 82.44 109 ALA A N 1
ATOM 836 C CA . ALA A 1 109 ? 2.188 23.781 5.105 1 82.44 109 ALA A CA 1
ATOM 837 C C . ALA A 1 109 ? 0.988 24.719 5.059 1 82.44 109 ALA A C 1
ATOM 839 O O . ALA A 1 109 ? 0.072 24.609 5.879 1 82.44 109 ALA A O 1
ATOM 840 N N . GLU A 1 110 ? 1.021 25.609 4.117 1 84.38 110 GLU A N 1
ATOM 841 C CA . GLU A 1 110 ? -0.088 26.547 3.949 1 84.38 110 GLU A CA 1
ATOM 842 C C . GLU A 1 110 ? -1.381 25.812 3.605 1 84.38 110 GLU A C 1
ATOM 844 O O . GLU A 1 110 ? -2.459 26.188 4.066 1 84.38 110 GLU A O 1
ATOM 849 N N . LEU A 1 111 ? -1.204 24.781 2.811 1 87.38 111 LEU A N 1
ATOM 850 C CA . LEU A 1 111 ? -2.357 23.969 2.447 1 87.38 111 LEU A CA 1
ATOM 851 C C . LEU A 1 111 ? -3.002 23.359 3.686 1 87.38 111 LEU A C 1
ATOM 853 O O . LEU A 1 111 ? -4.219 23.438 3.859 1 87.38 111 LEU A O 1
ATOM 857 N N . LEU A 1 112 ? -2.211 22.734 4.543 1 84.5 112 LEU A N 1
ATOM 858 C CA . LEU A 1 112 ? -2.707 22.109 5.758 1 84.5 112 LEU A CA 1
ATOM 859 C C . LEU A 1 112 ? -3.371 23.141 6.672 1 84.5 112 LEU A C 1
ATOM 861 O O . LEU A 1 112 ? -4.434 22.875 7.242 1 84.5 112 LEU A O 1
ATOM 865 N N . GLN A 1 113 ? -2.826 24.281 6.734 1 81.38 113 GLN A N 1
ATOM 866 C CA . GLN A 1 113 ? -3.35 25.344 7.59 1 81.38 113 GLN A CA 1
ATOM 867 C C . GLN A 1 113 ? -4.652 25.906 7.031 1 81.38 113 GLN A C 1
ATOM 869 O O . GLN A 1 113 ? -5.629 26.062 7.766 1 81.38 113 GLN A O 1
ATOM 874 N N . ARG A 1 114 ? -4.633 26.25 5.809 1 84.88 114 ARG A N 1
ATOM 875 C CA . ARG A 1 114 ? -5.793 26.844 5.152 1 84.88 114 ARG A CA 1
ATOM 876 C C . ARG A 1 114 ? -7.008 25.922 5.242 1 84.88 114 ARG A C 1
ATOM 878 O O . ARG A 1 114 ? -8.117 26.375 5.547 1 84.88 114 ARG A O 1
ATOM 885 N N . GLU A 1 115 ? -6.738 24.656 5.035 1 84.56 115 GLU A N 1
ATOM 886 C CA . GLU A 1 115 ? -7.844 23.703 5.008 1 84.56 115 GLU A CA 1
ATOM 887 C C . GLU A 1 115 ? -8.148 23.172 6.406 1 84.56 115 GLU A C 1
ATOM 889 O O . GLU A 1 115 ? -9.141 22.469 6.605 1 84.56 115 GLU A O 1
ATOM 894 N N . LYS A 1 116 ? -7.301 23.422 7.398 1 80.06 116 LYS A N 1
ATOM 895 C CA . LYS A 1 116 ? -7.449 23 8.789 1 80.06 116 LYS A CA 1
ATOM 896 C C . LYS A 1 116 ? -7.453 21.469 8.891 1 80.06 116 LYS A C 1
ATOM 898 O O . LYS A 1 116 ? -8.32 20.891 9.539 1 80.06 116 LYS A O 1
ATOM 903 N N . ILE A 1 117 ? -6.547 20.891 8.164 1 80.88 117 ILE A N 1
ATOM 904 C CA . ILE A 1 117 ? -6.398 19.438 8.195 1 80.88 117 ILE A CA 1
ATOM 905 C C . ILE A 1 117 ? -4.988 19.078 8.648 1 80.88 117 ILE A C 1
ATOM 907 O O . ILE A 1 117 ? -4.055 19.859 8.492 1 80.88 117 ILE A O 1
ATOM 911 N N . HIS A 1 118 ? -4.852 17.781 9.188 1 80 118 HIS A N 1
ATOM 912 C CA . HIS A 1 118 ? -3.574 17.312 9.711 1 80 118 HIS A CA 1
ATOM 913 C C . HIS A 1 118 ? -2.879 16.406 8.703 1 80 118 HIS A C 1
ATOM 915 O O . HIS A 1 118 ? -1.687 16.109 8.836 1 80 118 HIS A O 1
ATOM 921 N N . HIS A 1 119 ? -3.699 15.977 7.762 1 86.62 119 HIS A N 1
ATOM 922 C CA . HIS A 1 119 ? -3.178 15.086 6.73 1 86.62 119 HIS A CA 1
ATOM 923 C C . HIS A 1 119 ? -3.553 15.586 5.336 1 86.62 119 HIS A C 1
ATOM 925 O O . HIS A 1 119 ? -4.664 16.078 5.125 1 86.62 119 HIS A O 1
ATOM 931 N N . ALA A 1 120 ? -2.572 15.547 4.473 1 91.56 120 ALA A N 1
ATOM 932 C CA . ALA A 1 120 ? -2.865 15.773 3.061 1 91.56 120 ALA A CA 1
ATOM 933 C C . ALA A 1 120 ? -2.307 14.648 2.197 1 91.56 120 ALA A C 1
ATOM 935 O O . ALA A 1 120 ? -1.195 14.172 2.434 1 91.56 120 ALA A O 1
ATOM 936 N N . ILE A 1 121 ? -3.117 14.211 1.264 1 95.94 121 ILE A N 1
ATOM 937 C CA . ILE A 1 121 ? -2.67 13.188 0.327 1 95.94 121 ILE A CA 1
ATOM 938 C C . ILE A 1 121 ? -1.818 13.828 -0.768 1 95.94 121 ILE A C 1
ATOM 940 O O . ILE A 1 121 ? -2.023 14.992 -1.124 1 95.94 121 ILE A O 1
ATOM 944 N N . VAL A 1 122 ? -0.879 13.07 -1.17 1 96.69 122 VAL A N 1
ATOM 945 C CA . VAL A 1 122 ? -0.042 13.523 -2.275 1 96.69 122 VAL A CA 1
ATOM 946 C C . VAL A 1 122 ? -0.392 12.742 -3.541 1 96.69 122 VAL A C 1
ATOM 948 O O . VAL A 1 122 ? -0.408 11.508 -3.535 1 96.69 122 VAL A O 1
ATOM 951 N N . VAL A 1 123 ? -0.69 13.477 -4.582 1 96.5 123 VAL A N 1
ATOM 952 C CA . VAL A 1 123 ? -1.08 12.867 -5.848 1 96.5 123 VAL A CA 1
ATOM 953 C C . VAL A 1 123 ? -0.106 13.289 -6.945 1 96.5 123 VAL A C 1
ATOM 955 O O . VAL A 1 123 ? 0.333 14.445 -6.988 1 96.5 123 VAL A O 1
ATOM 958 N N . GLY A 1 124 ? 0.263 12.242 -7.738 1 94.06 124 GLY A N 1
ATOM 959 C CA . GLY A 1 124 ? 1.148 12.523 -8.859 1 94.06 124 GLY A CA 1
ATOM 960 C C . GLY A 1 124 ? 0.473 13.289 -9.977 1 94.06 124 GLY A C 1
ATOM 961 O O . GLY A 1 124 ? -0.701 13.648 -9.867 1 94.06 124 GLY A O 1
ATOM 962 N N . GLU A 1 125 ? 1.242 13.516 -11.023 1 89.38 125 GLU A N 1
ATOM 963 C CA . GLU A 1 125 ? 0.743 14.266 -12.172 1 89.38 125 GLU A CA 1
ATOM 964 C C . GLU A 1 125 ? -0.41 13.531 -12.852 1 89.38 125 GLU A C 1
ATOM 966 O O . GLU A 1 125 ? -1.32 14.164 -13.398 1 89.38 125 GLU A O 1
ATOM 971 N N . ASP A 1 126 ? -0.405 12.281 -12.703 1 89.94 126 ASP A N 1
ATOM 972 C CA . ASP A 1 126 ? -1.432 11.469 -13.344 1 89.94 126 ASP A CA 1
ATOM 973 C C . ASP A 1 126 ? -2.639 11.273 -12.43 1 89.94 126 ASP A C 1
ATOM 975 O O . ASP A 1 126 ? -3.557 10.523 -12.758 1 89.94 126 ASP A O 1
ATOM 979 N N . GLY A 1 127 ? -2.623 11.922 -11.289 1 92.12 127 GLY A N 1
ATOM 980 C CA . GLY A 1 127 ? -3.74 11.844 -10.359 1 92.12 127 GLY A CA 1
ATOM 981 C C . GLY A 1 127 ? -3.666 10.648 -9.438 1 92.12 127 GLY A C 1
ATOM 982 O O . GLY A 1 127 ? -4.57 10.422 -8.633 1 92.12 127 GLY A O 1
ATOM 983 N N . LYS A 1 128 ? -2.631 9.922 -9.547 1 94.94 128 LYS A N 1
ATOM 984 C CA . LYS A 1 128 ? -2.514 8.703 -8.758 1 94.94 128 LYS A CA 1
ATOM 985 C C . LYS A 1 128 ? -1.899 8.984 -7.391 1 94.94 128 LYS A C 1
ATOM 987 O O . LYS A 1 128 ? -1.122 9.93 -7.238 1 94.94 128 LYS A O 1
ATOM 992 N N . PHE A 1 129 ? -2.27 8.172 -6.473 1 96.69 129 PHE A N 1
ATOM 993 C CA . PHE A 1 129 ? -1.803 8.305 -5.098 1 96.69 129 PHE A CA 1
ATOM 994 C C . PHE A 1 129 ? -0.323 7.953 -4.992 1 96.69 129 PHE A C 1
ATOM 996 O O . PHE A 1 129 ? 0.09 6.855 -5.375 1 96.69 129 PHE A O 1
ATOM 1003 N N . VAL A 1 130 ? 0.55 8.938 -4.414 1 97.12 130 VAL A N 1
ATOM 1004 C CA . VAL A 1 130 ? 1.977 8.641 -4.332 1 97.12 130 VAL A CA 1
ATOM 1005 C C . VAL A 1 130 ? 2.453 8.797 -2.887 1 97.12 130 VAL A C 1
ATOM 1007 O O . VAL A 1 130 ? 3.594 8.461 -2.564 1 97.12 130 VAL A O 1
ATOM 1010 N N . GLY A 1 131 ? 1.654 9.273 -2.023 1 96.12 131 GLY A N 1
ATOM 1011 C CA . GLY A 1 131 ? 2.064 9.406 -0.634 1 96.12 131 GLY A CA 1
ATOM 1012 C C . GLY A 1 131 ? 1.164 10.328 0.168 1 96.12 131 GLY A C 1
ATOM 1013 O O . GLY A 1 131 ? 0.057 10.656 -0.264 1 96.12 131 GLY A O 1
ATOM 1014 N N . LYS A 1 132 ? 1.607 10.648 1.399 1 94.06 132 LYS A N 1
ATOM 1015 C CA . LYS A 1 132 ? 0.871 11.57 2.26 1 94.06 132 LYS A CA 1
ATOM 1016 C C . LYS A 1 132 ? 1.823 12.43 3.088 1 94.06 132 LYS A C 1
ATOM 1018 O O . LYS A 1 132 ? 2.969 12.039 3.326 1 94.06 132 LYS A O 1
ATOM 1023 N N . ILE A 1 133 ? 1.344 13.594 3.4 1 90.5 133 ILE A N 1
ATOM 1024 C CA . ILE A 1 133 ? 2.062 14.453 4.34 1 90.5 133 ILE A CA 1
ATOM 1025 C C . ILE A 1 133 ? 1.194 14.719 5.566 1 90.5 133 ILE A C 1
ATOM 1027 O O . ILE A 1 133 ? -0.035 14.719 5.477 1 90.5 133 ILE A O 1
ATOM 1031 N N . GLN A 1 134 ? 1.76 14.719 6.668 1 83.19 134 GLN A N 1
ATOM 1032 C CA . GLN A 1 134 ? 1.053 15 7.914 1 83.19 134 GLN A CA 1
ATOM 1033 C C . GLN A 1 134 ? 1.85 15.961 8.797 1 83.19 134 GLN A C 1
ATOM 1035 O O . GLN A 1 134 ? 3.072 16.062 8.664 1 83.19 134 GLN A O 1
ATOM 1040 N N . ASN A 1 135 ? 1.084 16.672 9.375 1 70.38 135 ASN A N 1
ATOM 1041 C CA . ASN A 1 135 ? 1.728 17.531 10.359 1 70.38 135 ASN A CA 1
ATOM 1042 C C . ASN A 1 135 ? 2.156 16.766 11.602 1 70.38 135 ASN A C 1
ATOM 1044 O O . ASN A 1 135 ? 1.57 15.727 11.922 1 70.38 135 ASN A O 1
ATOM 1048 N N . TYR A 1 136 ? 3.502 16.656 11.922 1 51.44 136 TYR A N 1
ATOM 1049 C CA . TYR A 1 136 ? 3.959 15.961 13.125 1 51.44 136 TYR A CA 1
ATOM 1050 C C . TYR A 1 136 ? 3.176 16.422 14.344 1 51.44 136 TYR A C 1
ATOM 1052 O O . TYR A 1 136 ? 2.932 17.625 14.516 1 51.44 136 TYR A O 1
ATOM 1060 N N . ARG A 1 137 ? 2.26 15.555 14.664 1 44.44 137 ARG A N 1
ATOM 1061 C CA . ARG A 1 137 ? 1.62 15.938 15.922 1 44.44 137 ARG A CA 1
ATOM 1062 C C . ARG A 1 137 ? 2.66 16.219 17 1 44.44 137 ARG A C 1
ATOM 1064 O O . ARG A 1 137 ? 3.742 15.633 17 1 44.44 137 ARG A O 1
ATOM 1071 N N . SER A 1 138 ? 2.602 17.219 17.797 1 40.44 138 SER A N 1
ATOM 1072 C CA . SER A 1 138 ? 3.396 17.531 18.984 1 40.44 138 SER A CA 1
ATOM 1073 C C . SER A 1 138 ? 3.771 16.266 19.75 1 40.44 138 SER A C 1
ATOM 1075 O O . SER A 1 138 ? 4.844 16.188 20.359 1 40.44 138 SER A O 1
ATOM 1077 N N . ASP A 1 139 ? 2.84 15.336 20.047 1 41.31 139 ASP A N 1
ATOM 1078 C CA . ASP A 1 139 ? 3.088 14.219 20.953 1 41.31 139 ASP A CA 1
ATOM 1079 C C . ASP A 1 139 ? 3.801 13.078 20.234 1 41.31 139 ASP A C 1
ATOM 1081 O O . ASP A 1 139 ? 4.188 12.086 20.859 1 41.31 139 ASP A O 1
ATOM 1085 N N . ASP A 1 140 ? 3.809 12.898 18.984 1 42.5 140 ASP A N 1
ATOM 1086 C CA . ASP A 1 140 ? 4.516 11.812 18.328 1 42.5 140 ASP A CA 1
ATOM 1087 C C . ASP A 1 140 ? 5.969 12.188 18.047 1 42.5 140 ASP A C 1
ATOM 1089 O O . ASP A 1 140 ? 6.289 13.367 17.875 1 42.5 140 ASP A O 1
ATOM 1093 N N . ALA A 1 141 ? 6.965 11.367 18.469 1 40.31 141 ALA A N 1
ATOM 1094 C CA . ALA A 1 141 ? 8.391 11.531 18.188 1 40.31 141 ALA A CA 1
ATOM 1095 C C . ALA A 1 141 ? 8.625 11.852 16.719 1 40.31 141 ALA A C 1
ATOM 1097 O O . ALA A 1 141 ? 7.977 11.281 15.836 1 40.31 141 ALA A O 1
ATOM 1098 N N . PRO A 1 142 ? 9.148 13.125 16.422 1 40.94 142 PRO A N 1
ATOM 1099 C CA . PRO A 1 142 ? 9.516 13.445 15.031 1 40.94 142 PRO A CA 1
ATOM 1100 C C . PRO A 1 142 ? 10.031 12.234 14.258 1 40.94 142 PRO A C 1
ATOM 1102 O O . PRO A 1 142 ? 10.68 11.359 14.836 1 40.94 142 PRO A O 1
ATOM 1105 N N . PRO A 1 143 ? 9.352 11.688 13.32 1 39.66 143 PRO A N 1
ATOM 1106 C CA . PRO A 1 143 ? 10.133 10.672 12.617 1 39.66 143 PRO A CA 1
ATOM 1107 C C . PRO A 1 143 ? 11.602 11.062 12.445 1 39.66 143 PRO A C 1
ATOM 1109 O O . PRO A 1 143 ? 11.922 12.258 12.383 1 39.66 143 PRO A O 1
ATOM 1112 N N . VAL A 1 144 ? 12.469 10.312 12.953 1 35.5 144 VAL A N 1
ATOM 1113 C CA . VAL A 1 144 ? 13.898 10.609 12.922 1 35.5 144 VAL A CA 1
ATOM 1114 C C . VAL A 1 144 ? 14.242 11.352 11.633 1 35.5 144 VAL A C 1
ATOM 1116 O O . VAL A 1 144 ? 15.016 12.312 11.656 1 35.5 144 VAL A O 1
ATOM 1119 N N . SER A 1 145 ? 14.156 10.734 10.477 1 34.78 145 SER A N 1
ATOM 1120 C CA . SER A 1 145 ? 14.828 11.359 9.344 1 34.78 145 SER A CA 1
ATOM 1121 C C . SER A 1 145 ? 13.984 12.484 8.75 1 34.78 145 SER A C 1
ATOM 1123 O O . SER A 1 145 ? 14.422 13.188 7.84 1 34.78 145 SER A O 1
ATOM 1125 N N . LEU A 1 146 ? 12.656 12.32 8.742 1 40.19 146 LEU A N 1
ATOM 1126 C CA . LEU A 1 146 ? 12.023 13.32 7.891 1 40.19 146 LEU A CA 1
ATOM 1127 C C . LEU A 1 146 ? 11.844 14.641 8.641 1 40.19 146 LEU A C 1
ATOM 1129 O O . LEU A 1 146 ? 11.664 14.648 9.859 1 40.19 146 LEU A O 1
ATOM 1133 N N . PRO A 1 147 ? 12.32 15.672 8.078 1 36.75 147 PRO A N 1
ATOM 1134 C CA . PRO A 1 147 ? 12.062 17 8.633 1 36.75 147 PRO A CA 1
ATOM 1135 C C . PRO A 1 147 ? 10.602 17.188 9.055 1 36.75 147 PRO A C 1
ATOM 1137 O O . PRO A 1 147 ? 9.695 17.047 8.234 1 36.75 147 PRO A O 1
ATOM 1140 N N . ALA A 1 148 ? 10.242 16.516 10.07 1 40.72 148 ALA A N 1
ATOM 1141 C CA . ALA A 1 148 ? 8.93 16.766 10.648 1 40.72 148 ALA A CA 1
ATOM 1142 C C . ALA A 1 148 ? 8.672 18.266 10.805 1 40.72 148 ALA A C 1
ATOM 1144 O O . ALA A 1 148 ? 9.562 19 11.234 1 40.72 148 ALA A O 1
ATOM 1145 N N . TRP A 1 149 ? 8.094 18.859 9.914 1 41.41 149 TRP A N 1
ATOM 1146 C CA . TRP A 1 149 ? 7.773 20.266 10.109 1 41.41 149 TRP A CA 1
ATOM 1147 C C . TRP A 1 149 ? 7.008 20.484 11.406 1 41.41 149 TRP A C 1
ATOM 1149 O O . TRP A 1 149 ? 6.008 19.797 11.664 1 41.41 149 TRP A O 1
ATOM 1159 N N . PRO A 1 150 ? 7.625 20.922 12.5 1 44.03 150 PRO A N 1
ATOM 1160 C CA . PRO A 1 150 ? 6.957 21.141 13.781 1 44.03 150 PRO A CA 1
ATOM 1161 C C . PRO A 1 150 ? 5.719 22.031 13.656 1 44.03 150 PRO A C 1
ATOM 1163 O O . PRO A 1 150 ? 5.75 23.047 12.953 1 44.03 150 PRO A O 1
ATOM 1166 N N . TYR A 1 151 ? 4.559 21.547 13.422 1 39.56 151 TYR A N 1
ATOM 1167 C CA . TYR A 1 151 ? 3.377 22.391 13.609 1 39.56 151 TYR A CA 1
ATOM 1168 C C . TYR A 1 151 ? 3.045 22.531 15.094 1 39.56 151 TYR A C 1
ATOM 1170 O O . TYR A 1 151 ? 3.074 21.562 15.844 1 39.56 151 TYR A O 1
ATOM 1178 N N . ASN A 1 152 ? 3.293 23.734 15.672 1 38.81 152 ASN A N 1
ATOM 1179 C CA . ASN A 1 152 ? 2.764 24.141 16.969 1 38.81 152 ASN A CA 1
ATOM 1180 C C . ASN A 1 152 ? 1.335 24.656 16.859 1 38.81 152 ASN A C 1
ATOM 1182 O O . ASN A 1 152 ? 1.064 25.578 16.062 1 38.81 152 ASN A O 1
ATOM 1186 N N . ARG A 1 153 ? 0.373 23.859 17.281 1 35.38 153 ARG A N 1
ATOM 1187 C CA . ARG A 1 153 ? -1.011 24.328 17.25 1 35.38 153 ARG A CA 1
ATOM 1188 C C . ARG A 1 153 ? -1.097 25.812 17.562 1 35.38 153 ARG A C 1
ATOM 1190 O O . ARG A 1 153 ? -1.977 26.516 17.047 1 35.38 153 ARG A O 1
ATOM 1197 N N . GLU A 1 154 ? -0.416 26.219 18.547 1 34.09 154 GLU A N 1
ATOM 1198 C CA . GLU A 1 154 ? -0.5 27.594 19.016 1 34.09 154 GLU A CA 1
ATOM 1199 C C . GLU A 1 154 ? 0.142 28.562 18.031 1 34.09 154 GLU A C 1
ATOM 1201 O O . GLU A 1 154 ? -0.402 29.641 17.75 1 34.09 154 GLU A O 1
ATOM 1206 N N . THR A 1 155 ? 1.438 28.281 17.688 1 42.84 155 THR A N 1
ATOM 1207 C CA . THR A 1 155 ? 2.213 29.297 16.969 1 42.84 155 THR A CA 1
ATOM 1208 C C . THR A 1 155 ? 2.129 29.062 15.469 1 42.84 155 THR A C 1
ATOM 1210 O O . THR A 1 155 ? 2.559 29.906 14.68 1 42.84 155 THR A O 1
ATOM 1213 N N . GLY A 1 156 ? 1.403 28.078 14.953 1 38.03 156 GLY A N 1
ATOM 1214 C CA . GLY A 1 156 ? 1.282 27.766 13.531 1 38.03 156 GLY A CA 1
ATOM 1215 C C . GLY A 1 156 ? 2.504 27.062 12.969 1 38.03 156 GLY A C 1
ATOM 1216 O O . GLY A 1 156 ? 3.258 26.438 13.711 1 38.03 156 GLY A O 1
ATOM 1217 N N . TRP A 1 157 ? 2.664 26.969 11.633 1 42.62 157 TRP A N 1
ATOM 1218 C CA . TRP A 1 157 ? 3.791 26.359 10.938 1 42.62 157 TRP A CA 1
ATOM 1219 C C . TRP A 1 157 ? 5.078 27.141 11.188 1 42.62 157 TRP A C 1
ATOM 1221 O O . TRP A 1 157 ? 5.086 28.359 11.102 1 42.62 157 TRP A O 1
ATOM 1231 N N . THR A 1 158 ? 5.984 26.75 12 1 43.06 158 THR A N 1
ATOM 1232 C CA . THR A 1 158 ? 7.223 27.516 12.047 1 43.06 158 THR A CA 1
ATOM 1233 C C . THR A 1 158 ? 7.961 27.438 10.711 1 43.06 158 THR A C 1
ATOM 1235 O O . THR A 1 158 ? 8.172 26.344 10.18 1 43.06 158 THR A O 1
ATOM 1238 N N . LYS A 1 159 ? 7.754 28.453 9.789 1 41.28 159 LYS A N 1
ATOM 1239 C CA . LYS A 1 159 ? 8.477 28.641 8.539 1 41.28 159 LYS A CA 1
ATOM 1240 C C . LYS A 1 159 ? 9.961 28.297 8.703 1 41.28 159 LYS A C 1
ATOM 1242 O O . LYS A 1 159 ? 10.578 28.688 9.695 1 41.28 159 LYS A O 1
ATOM 1247 N N . PHE A 1 160 ? 10.453 27.344 8.102 1 37.09 160 PHE A N 1
ATOM 1248 C CA . PHE A 1 160 ? 11.891 27.109 7.973 1 37.09 160 PHE A CA 1
ATOM 1249 C C . PHE A 1 160 ? 12.562 28.25 7.227 1 37.09 160 PHE A C 1
ATOM 1251 O O . PHE A 1 160 ? 12.117 28.641 6.148 1 37.09 160 PHE A O 1
ATOM 1258 N N . GLY A 1 161 ? 13.148 29.219 7.91 1 35.59 161 GLY A N 1
ATOM 1259 C CA . GLY A 1 161 ? 13.883 30.438 7.637 1 35.59 161 GLY A CA 1
ATOM 1260 C C . GLY A 1 161 ? 13.305 31.656 8.328 1 35.59 161 GLY A C 1
ATOM 1261 O O . GLY A 1 161 ? 13.695 32.781 8.039 1 35.59 161 GLY A O 1
ATOM 1262 N N . ALA A 1 162 ? 12.164 31.562 8.836 1 34.5 162 ALA A N 1
ATOM 1263 C CA . ALA A 1 162 ? 11.883 32.844 9.508 1 34.5 162 ALA A CA 1
ATOM 1264 C C . ALA A 1 162 ? 12.852 33.062 10.672 1 34.5 162 ALA A C 1
ATOM 1266 O O . ALA A 1 162 ? 13.039 32.188 11.516 1 34.5 162 ALA A O 1
ATOM 1267 N N . LYS A 1 163 ? 13.938 33.844 10.477 1 34.44 163 LYS A N 1
ATOM 1268 C CA . LYS A 1 163 ? 14.906 34.5 11.359 1 34.44 163 LYS A CA 1
ATOM 1269 C C . LYS A 1 163 ? 14.266 34.875 12.69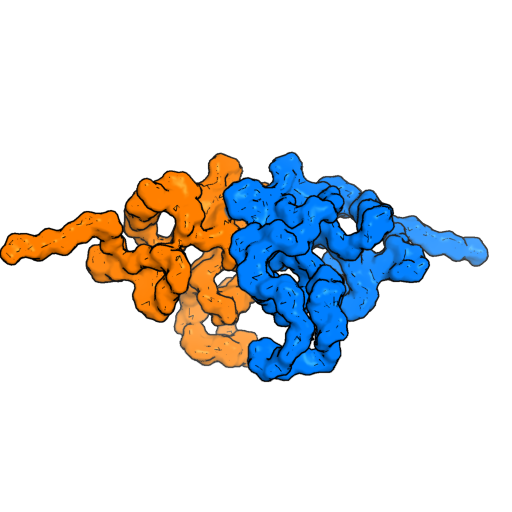5 1 34.44 163 LYS A C 1
ATOM 1271 O O . LYS A 1 163 ? 13.133 35.344 12.742 1 34.44 163 LYS A O 1
ATOM 1276 N N . SER A 1 164 ? 14.461 34.031 13.773 1 35.38 164 SER A N 1
ATOM 1277 C CA . SER A 1 164 ? 14.32 34.688 15.07 1 35.38 164 SER A CA 1
ATOM 1278 C C . SER A 1 164 ? 14.742 36.156 15.008 1 35.38 164 SER A C 1
ATOM 1280 O O . SER A 1 164 ? 15.906 36.469 14.742 1 35.38 164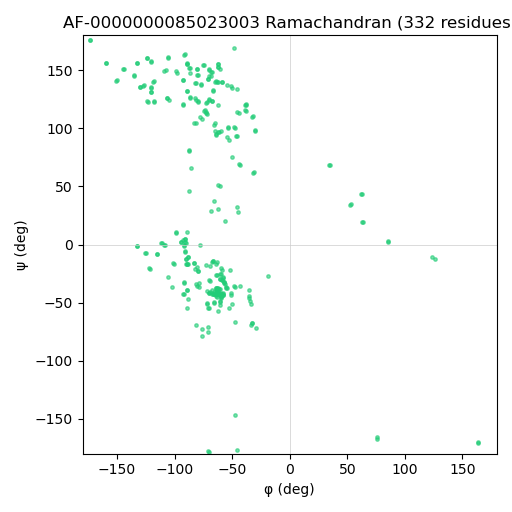 SER A O 1
ATOM 1282 N N . GLY A 1 165 ? 14.117 37.031 14.25 1 30.16 165 GLY A N 1
ATOM 1283 C CA . GLY A 1 165 ? 14.406 38.438 14.398 1 30.16 165 GLY A CA 1
ATOM 1284 C C . GLY A 1 165 ? 14.461 38.875 15.844 1 30.16 165 GLY A C 1
ATOM 1285 O O . GLY A 1 165 ? 13.898 39.938 16.203 1 30.16 165 GLY A O 1
ATOM 1286 N N . ASN A 1 166 ? 14.82 38 16.922 1 31.33 166 ASN A N 1
ATOM 1287 C CA . ASN A 1 166 ? 15.055 38.812 18.109 1 31.33 166 ASN A CA 1
ATOM 1288 C C . ASN A 1 166 ? 16.266 39.719 17.938 1 31.33 166 ASN A C 1
ATOM 1290 O O . ASN A 1 166 ? 17.406 39.312 18.094 1 31.33 166 ASN A O 1
ATOM 1294 N N . GLY A 1 167 ? 16.656 40.375 16.766 1 26 167 GLY A N 1
ATOM 1295 C CA . GLY A 1 167 ? 17.609 41.438 16.953 1 26 167 GLY A CA 1
ATOM 1296 C C . GLY A 1 167 ? 17.078 42.562 17.812 1 26 167 GLY A C 1
ATOM 1297 O O . GLY A 1 167 ? 17.641 43.656 17.828 1 26 167 GLY A O 1
ATOM 1298 N N . LYS A 1 168 ? 16.453 42.469 19.141 1 25.14 168 LYS A N 1
ATOM 1299 C CA . LYS A 1 168 ? 16.781 43.656 19.922 1 25.14 168 LYS A CA 1
ATOM 1300 C C . LYS A 1 168 ? 18.203 43.562 20.5 1 25.14 168 LYS A C 1
ATOM 1302 O O . LYS A 1 168 ? 18.656 42.469 20.844 1 25.14 168 LYS A O 1
ATOM 1307 N N . MET B 1 1 ? -15.891 -14.742 -18.547 1 59.59 1 MET B N 1
ATOM 1308 C CA . MET B 1 1 ? -14.852 -15.469 -17.828 1 59.59 1 MET B CA 1
ATOM 1309 C C . MET B 1 1 ? -14.125 -14.539 -16.859 1 59.59 1 MET B C 1
ATOM 1311 O O . MET B 1 1 ? -13.984 -13.344 -17.125 1 59.59 1 MET B O 1
ATOM 1315 N N . PRO B 1 2 ? -13.742 -15.102 -15.586 1 77.75 2 PRO B N 1
ATOM 1316 C CA . PRO B 1 2 ? -13.266 -14.125 -14.602 1 77.75 2 PRO B CA 1
ATOM 1317 C C . PRO B 1 2 ? -11.875 -13.594 -14.93 1 77.75 2 PRO B C 1
ATOM 1319 O O . PRO B 1 2 ? -11.016 -14.352 -15.398 1 77.75 2 PRO B O 1
ATOM 1322 N N . SER B 1 3 ? -11.703 -12.367 -15.086 1 89.25 3 SER B N 1
ATOM 1323 C CA . SER B 1 3 ? -10.43 -11.695 -15.336 1 89.25 3 SER B CA 1
ATOM 1324 C C . SER B 1 3 ? -9.594 -11.609 -14.062 1 89.25 3 SER B C 1
ATOM 1326 O O . SER B 1 3 ? -10.102 -11.836 -12.961 1 89.25 3 SER B O 1
ATOM 1328 N N . VAL B 1 4 ? -8.32 -11.523 -14.234 1 91.19 4 VAL B N 1
ATOM 1329 C CA . VAL B 1 4 ? -7.359 -11.422 -13.141 1 91.19 4 VAL B CA 1
ATOM 1330 C C . VAL B 1 4 ? -7.816 -10.359 -12.148 1 91.19 4 VAL B C 1
ATOM 1332 O O . VAL B 1 4 ? -7.699 -10.539 -10.93 1 91.19 4 VAL B O 1
ATOM 1335 N N . ALA B 1 5 ? -8.391 -9.32 -12.617 1 91.31 5 ALA B N 1
ATOM 1336 C CA . ALA B 1 5 ? -8.836 -8.211 -11.773 1 91.31 5 ALA B CA 1
ATOM 1337 C C . ALA B 1 5 ? -9.859 -8.68 -10.75 1 91.31 5 ALA B C 1
ATOM 1339 O O . ALA B 1 5 ? -9.969 -8.109 -9.656 1 91.31 5 ALA B O 1
ATOM 1340 N N . SER B 1 6 ? -10.539 -9.742 -11.078 1 86.62 6 SER B N 1
ATOM 1341 C CA . SER B 1 6 ? -11.633 -10.195 -10.227 1 86.62 6 SER B CA 1
ATOM 1342 C C . SER B 1 6 ? -11.117 -11.039 -9.07 1 86.62 6 SER B C 1
ATOM 1344 O O . SER B 1 6 ? -11.828 -11.25 -8.078 1 86.62 6 SER B O 1
ATOM 1346 N N . PHE B 1 7 ? -9.875 -11.516 -9.156 1 85.5 7 PHE B N 1
ATOM 1347 C CA . PHE B 1 7 ? -9.453 -12.414 -8.086 1 85.5 7 PHE B CA 1
ATOM 1348 C C . PHE B 1 7 ? -8.078 -12.016 -7.566 1 85.5 7 PHE B C 1
ATOM 1350 O O . PHE B 1 7 ? -7.574 -12.617 -6.613 1 85.5 7 PHE B O 1
ATOM 1357 N N . MET B 1 8 ? -7.559 -11.047 -8.141 1 90.12 8 MET B N 1
ATOM 1358 C CA . MET B 1 8 ? -6.242 -10.617 -7.68 1 90.12 8 MET B CA 1
ATOM 1359 C C . MET B 1 8 ? -6.332 -9.977 -6.297 1 90.12 8 MET B C 1
ATOM 1361 O O . MET B 1 8 ? -7.398 -9.516 -5.891 1 90.12 8 MET B O 1
ATOM 1365 N N . MET B 1 9 ? -5.266 -10.094 -5.516 1 91.44 9 MET B N 1
ATOM 1366 C CA . MET B 1 9 ? -5.113 -9.227 -4.348 1 91.44 9 MET B CA 1
ATOM 1367 C C . MET B 1 9 ? -4.785 -7.801 -4.77 1 91.44 9 MET B C 1
ATOM 1369 O O . MET B 1 9 ? -3.725 -7.547 -5.348 1 91.44 9 MET B O 1
ATOM 1373 N N . PRO B 1 10 ? -5.738 -6.945 -4.512 1 94.5 10 PRO B N 1
ATOM 1374 C CA . PRO B 1 10 ? -5.496 -5.566 -4.941 1 94.5 10 PRO B CA 1
ATOM 1375 C C . PRO B 1 10 ? -4.285 -4.941 -4.254 1 94.5 10 PRO B C 1
ATOM 1377 O O . PRO B 1 10 ? -3.906 -5.359 -3.156 1 94.5 10 PRO B O 1
ATOM 1380 N N . ALA B 1 11 ? -3.707 -3.936 -4.938 1 95.25 11 ALA B N 1
ATOM 1381 C CA . ALA B 1 11 ? -2.496 -3.273 -4.457 1 95.25 11 ALA B CA 1
ATOM 1382 C C . ALA B 1 11 ? -2.705 -2.697 -3.059 1 95.25 11 ALA B C 1
ATOM 1384 O O . ALA B 1 11 ? -1.779 -2.676 -2.244 1 95.25 11 ALA B O 1
ATOM 1385 N N . CYS B 1 12 ? -3.912 -2.277 -2.77 1 91.94 12 CYS B N 1
ATOM 1386 C CA . CYS B 1 12 ? -4.199 -1.652 -1.482 1 91.94 12 CYS B CA 1
ATOM 1387 C C . CYS B 1 12 ? -4.047 -2.656 -0.345 1 91.94 12 CYS B C 1
ATOM 1389 O O . CYS B 1 12 ? -3.943 -2.268 0.82 1 91.94 12 CYS B O 1
ATOM 1391 N N . LYS B 1 13 ? -3.975 -3.951 -0.648 1 89.5 13 LYS B N 1
ATOM 1392 C CA . LYS B 1 13 ? -3.867 -4.992 0.369 1 89.5 13 LYS B CA 1
ATOM 1393 C C . LYS B 1 13 ? -2.5 -5.668 0.322 1 89.5 13 LYS B C 1
ATOM 1395 O O . LYS B 1 13 ? -2.229 -6.586 1.098 1 89.5 13 LYS B O 1
ATOM 1400 N N . CYS B 1 14 ? -1.729 -5.188 -0.543 1 92.5 14 CYS B N 1
ATOM 1401 C CA . CYS B 1 14 ? -0.406 -5.781 -0.69 1 92.5 14 CYS B CA 1
ATOM 1402 C C . CYS B 1 14 ? 0.62 -5.051 0.168 1 92.5 14 CYS B C 1
ATOM 1404 O O . CYS B 1 14 ? 0.548 -3.83 0.323 1 92.5 14 CYS B O 1
ATOM 1406 N N . VAL B 1 15 ? 1.504 -5.812 0.74 1 92.31 15 VAL B N 1
ATOM 1407 C CA . VAL B 1 15 ? 2.646 -5.199 1.407 1 92.31 15 VAL B CA 1
ATOM 1408 C C . VAL B 1 15 ? 3.699 -4.809 0.373 1 92.31 15 VAL B C 1
ATOM 1410 O O . VAL B 1 15 ? 4.102 -5.629 -0.454 1 92.31 15 VAL B O 1
ATOM 1413 N N . THR B 1 16 ? 4.004 -3.535 0.401 1 95.94 16 THR B N 1
ATOM 1414 C CA . THR B 1 16 ? 4.957 -3.014 -0.571 1 95.94 16 THR B CA 1
ATOM 1415 C C . THR B 1 16 ? 6.125 -2.33 0.131 1 95.94 16 THR B C 1
ATOM 1417 O O . THR B 1 16 ? 6.047 -2.021 1.322 1 95.94 16 THR B O 1
ATOM 1420 N N . ALA B 1 17 ? 7.215 -2.191 -0.609 1 96.12 17 ALA B N 1
ATOM 1421 C CA . ALA B 1 17 ? 8.391 -1.451 -0.157 1 96.12 17 ALA B CA 1
ATOM 1422 C C . ALA B 1 17 ? 8.883 -0.49 -1.236 1 96.12 17 ALA B C 1
ATOM 1424 O O . ALA B 1 17 ? 8.562 -0.655 -2.416 1 96.12 17 ALA B O 1
ATOM 1425 N N . CYS B 1 18 ? 9.57 0.521 -0.751 1 96.75 18 CYS B N 1
ATOM 1426 C CA . CYS B 1 18 ? 10.266 1.412 -1.672 1 96.75 18 CYS B CA 1
ATOM 1427 C C . CYS B 1 18 ? 11.672 0.909 -1.955 1 96.75 18 CYS B C 1
ATOM 1429 O O . CYS B 1 18 ? 12.258 0.189 -1.142 1 96.75 18 CYS B O 1
ATOM 1431 N N . PRO B 1 19 ? 12.203 1.328 -3.129 1 96.62 19 PRO B N 1
ATOM 1432 C CA . PRO B 1 19 ? 13.539 0.862 -3.484 1 96.62 19 PRO B CA 1
ATOM 1433 C C . PRO B 1 19 ? 14.594 1.235 -2.439 1 96.62 19 PRO B C 1
ATOM 1435 O O . PRO B 1 19 ? 15.547 0.484 -2.223 1 96.62 19 PRO B O 1
ATOM 1438 N N . GLU B 1 20 ? 14.406 2.285 -1.723 1 95 20 GLU B N 1
ATOM 1439 C CA . GLU B 1 20 ? 15.414 2.797 -0.798 1 95 20 GLU B CA 1
ATOM 1440 C C . GLU B 1 20 ? 15.227 2.207 0.597 1 95 20 GLU B C 1
ATOM 1442 O O . GLU B 1 20 ? 16.062 2.412 1.478 1 95 20 GLU B O 1
ATOM 1447 N N . ASP B 1 21 ? 14.133 1.454 0.742 1 94.75 21 ASP B N 1
ATOM 1448 C CA . ASP B 1 21 ? 13.93 0.838 2.049 1 94.75 21 ASP B CA 1
ATOM 1449 C C . ASP B 1 21 ? 15.055 -0.138 2.377 1 94.75 21 ASP B C 1
ATOM 1451 O O . ASP B 1 21 ? 15.688 -0.689 1.475 1 94.75 21 ASP B O 1
ATOM 1455 N N . LYS B 1 22 ? 15.281 -0.31 3.625 1 92.88 22 LYS B N 1
ATOM 1456 C CA . LYS B 1 22 ? 16.281 -1.274 4.078 1 92.88 22 LYS B CA 1
ATOM 1457 C C . LYS B 1 22 ? 15.711 -2.693 4.07 1 92.88 22 LYS B C 1
ATOM 1459 O O . LYS B 1 22 ? 14.523 -2.893 4.309 1 92.88 22 LYS B O 1
ATOM 1464 N N . LEU B 1 23 ? 16.625 -3.582 3.869 1 89.69 23 LEU B N 1
ATOM 1465 C CA . LEU B 1 23 ? 16.266 -4.996 3.801 1 89.69 23 LEU B CA 1
ATOM 1466 C C . LEU B 1 23 ? 15.594 -5.445 5.094 1 89.69 23 LEU B C 1
ATOM 1468 O O . LEU B 1 23 ? 14.68 -6.277 5.066 1 89.69 23 LEU B O 1
ATOM 1472 N N . ARG B 1 24 ? 15.953 -4.859 6.145 1 88.25 24 ARG B N 1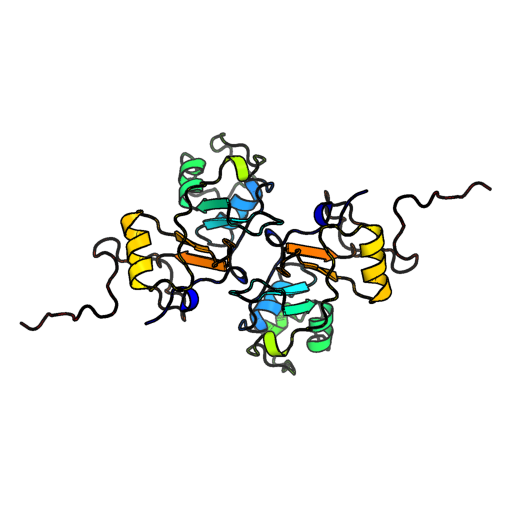
ATOM 1473 C CA . ARG B 1 24 ? 15.43 -5.234 7.453 1 88.25 24 ARG B CA 1
ATOM 1474 C C . ARG B 1 24 ? 13.906 -5.109 7.484 1 88.25 24 ARG B C 1
ATOM 1476 O O . ARG B 1 24 ? 13.219 -5.98 8.016 1 88.25 24 ARG B O 1
ATOM 1483 N N . SER B 1 25 ? 13.438 -3.99 6.914 1 88.69 25 SER B N 1
ATOM 1484 C CA . SER B 1 25 ? 12 -3.758 6.926 1 88.69 25 SER B CA 1
ATOM 1485 C C . SER B 1 25 ? 11.258 -4.824 6.125 1 88.69 25 SER B C 1
ATOM 1487 O O . SER B 1 25 ? 10.18 -5.27 6.523 1 88.69 25 SER B O 1
ATOM 1489 N N . VAL B 1 26 ? 11.82 -5.25 5.047 1 89.25 26 VAL B N 1
ATOM 1490 C CA . VAL B 1 26 ? 11.211 -6.258 4.184 1 89.25 26 VAL B CA 1
ATOM 1491 C C . VAL B 1 26 ? 11.234 -7.617 4.883 1 89.25 26 VAL B C 1
ATOM 1493 O O . VAL B 1 26 ? 10.227 -8.328 4.898 1 89.25 26 VAL B O 1
ATOM 1496 N N . VAL B 1 27 ? 12.305 -7.934 5.52 1 84.44 27 VAL B N 1
ATOM 1497 C CA . VAL B 1 27 ? 12.445 -9.203 6.227 1 84.44 27 VAL B CA 1
ATOM 1498 C C . VAL B 1 27 ? 11.43 -9.266 7.367 1 84.44 27 VAL B C 1
ATOM 1500 O O . VAL B 1 27 ? 10.781 -10.297 7.57 1 84.44 27 VAL B O 1
ATOM 1503 N N . ASP B 1 28 ? 11.32 -8.156 8.039 1 83.62 28 ASP B N 1
ATOM 1504 C CA . ASP B 1 28 ? 10.359 -8.086 9.133 1 83.62 28 ASP B CA 1
ATOM 1505 C C . ASP B 1 28 ? 8.938 -8.352 8.641 1 83.62 28 ASP B C 1
ATOM 1507 O O . ASP B 1 28 ? 8.172 -9.07 9.289 1 83.62 28 ASP B O 1
ATOM 1511 N N . SER B 1 29 ? 8.602 -7.773 7.504 1 85.69 29 SER B N 1
ATOM 1512 C CA . SER B 1 29 ? 7.273 -7.957 6.934 1 85.69 29 SER B CA 1
ATOM 1513 C C . SER B 1 29 ? 7.043 -9.406 6.523 1 85.69 29 SER B C 1
ATOM 1515 O O . SER B 1 29 ? 5.969 -9.961 6.762 1 85.69 29 SER B O 1
ATOM 1517 N N . LEU B 1 30 ? 8 -10.055 5.918 1 83 30 LEU B N 1
ATOM 1518 C CA . LEU B 1 30 ? 7.871 -11.422 5.41 1 83 30 LEU B CA 1
ATOM 1519 C C . LEU B 1 30 ? 7.77 -12.414 6.559 1 83 30 LEU B C 1
ATOM 1521 O O . LEU B 1 30 ? 7.047 -13.414 6.457 1 83 30 LEU B O 1
ATOM 1525 N N . VAL B 1 31 ? 8.375 -12.117 7.605 1 73.06 31 VAL B N 1
ATOM 1526 C CA . VAL B 1 31 ? 8.438 -13.055 8.719 1 73.06 31 VAL B CA 1
ATOM 1527 C C . VAL B 1 31 ? 7.242 -12.844 9.641 1 73.06 31 VAL B C 1
ATOM 1529 O O . VAL B 1 31 ? 6.641 -13.812 10.117 1 73.06 31 VAL B O 1
ATOM 1532 N N . ASN B 1 32 ? 6.855 -11.594 9.852 1 71.44 32 ASN B N 1
ATOM 1533 C CA . ASN B 1 32 ? 5.848 -11.281 10.859 1 71.44 32 ASN B CA 1
ATOM 1534 C C . ASN B 1 32 ? 4.441 -11.273 10.266 1 71.44 32 ASN B C 1
ATOM 1536 O O . ASN B 1 32 ? 3.467 -11.555 10.961 1 71.44 32 ASN B O 1
ATOM 1540 N N . GLU B 1 33 ? 4.18 -10.883 9.016 1 72.31 33 GLU B N 1
ATOM 1541 C CA . GLU B 1 33 ? 2.844 -10.688 8.453 1 72.31 33 GLU B CA 1
ATOM 1542 C C . GLU B 1 33 ? 2.406 -11.906 7.637 1 72.31 33 GLU B C 1
ATOM 1544 O O . GLU B 1 33 ? 1.271 -11.961 7.164 1 72.31 33 GLU B O 1
ATOM 1549 N N . LYS B 1 34 ? 3.051 -12.945 7.672 1 71.31 34 LYS B N 1
ATOM 1550 C CA . LYS B 1 34 ? 2.709 -14.18 6.977 1 71.31 34 LYS B CA 1
ATOM 1551 C C . LYS B 1 34 ? 2.484 -13.93 5.488 1 71.31 34 LYS B C 1
ATOM 1553 O O . LYS B 1 34 ? 1.506 -14.414 4.914 1 71.31 34 LYS B O 1
ATOM 1558 N N . ILE B 1 35 ? 3.207 -13.047 4.953 1 79.56 35 ILE B N 1
ATOM 1559 C CA . ILE B 1 35 ? 3.107 -12.758 3.529 1 79.56 35 ILE B CA 1
ATOM 1560 C C . ILE B 1 35 ? 4.223 -13.477 2.775 1 79.56 35 ILE B C 1
ATOM 1562 O O . ILE B 1 35 ? 5.305 -13.703 3.322 1 79.56 35 ILE B O 1
ATOM 1566 N N . GLY B 1 36 ? 3.938 -13.852 1.531 1 81.31 36 GLY B N 1
ATOM 1567 C CA . GLY B 1 36 ? 4.875 -14.648 0.75 1 81.31 36 GLY B CA 1
ATOM 1568 C C . GLY B 1 36 ? 5.848 -13.797 -0.05 1 81.31 36 GLY B C 1
ATOM 1569 O O . GLY B 1 36 ? 6.883 -14.297 -0.5 1 81.31 36 GLY B O 1
ATOM 1570 N N . CYS B 1 37 ? 5.434 -12.523 -0.17 1 89.44 37 CYS B N 1
ATOM 1571 C CA . CYS B 1 37 ? 6.332 -11.672 -0.943 1 89.44 37 CYS B CA 1
ATOM 1572 C C . CYS B 1 37 ? 6.09 -10.203 -0.635 1 89.44 37 CYS B C 1
ATOM 1574 O O . CYS B 1 37 ? 5.051 -9.836 -0.086 1 89.44 37 CYS B O 1
ATOM 1576 N N . VAL B 1 38 ? 7.086 -9.422 -0.856 1 93.88 38 VAL B N 1
ATOM 1577 C CA . VAL B 1 38 ? 7.012 -7.965 -0.81 1 93.88 38 VAL B CA 1
ATOM 1578 C C . VAL B 1 38 ? 7.344 -7.387 -2.184 1 93.88 38 VAL B C 1
ATOM 1580 O O . VAL B 1 38 ? 8.383 -7.707 -2.766 1 93.88 38 VAL B O 1
ATOM 1583 N N . VAL B 1 39 ? 6.367 -6.594 -2.691 1 96.38 39 VAL B N 1
ATOM 1584 C CA . VAL B 1 39 ? 6.582 -5.953 -3.984 1 96.38 39 VAL B CA 1
ATOM 1585 C C . VAL B 1 39 ? 7.258 -4.602 -3.783 1 96.38 39 VAL B C 1
ATOM 1587 O O . VAL B 1 39 ? 6.863 -3.822 -2.912 1 96.38 39 VAL B O 1
ATOM 1590 N N . VAL B 1 40 ? 8.312 -4.379 -4.574 1 97.19 40 VAL B N 1
ATOM 1591 C CA . VAL B 1 40 ? 9.008 -3.098 -4.527 1 97.19 40 VAL B CA 1
ATOM 1592 C C . VAL B 1 40 ? 8.422 -2.154 -5.574 1 97.19 40 VAL B C 1
ATOM 1594 O O . VAL B 1 40 ? 8.43 -2.463 -6.77 1 97.19 40 VAL B O 1
ATOM 1597 N N . VAL B 1 41 ? 7.914 -1.023 -5.098 1 97.62 41 VAL B N 1
ATOM 1598 C CA . VAL B 1 41 ? 7.219 -0.079 -5.969 1 97.62 41 VAL B CA 1
ATOM 1599 C C . VAL B 1 41 ? 7.934 1.271 -5.938 1 97.62 41 VAL B C 1
ATOM 1601 O O . VAL B 1 41 ? 8.227 1.802 -4.863 1 97.62 41 VAL B O 1
ATOM 1604 N N . ASP B 1 42 ? 8.172 1.778 -7.133 1 96.81 42 ASP B N 1
ATOM 1605 C CA . ASP B 1 42 ? 8.781 3.102 -7.234 1 96.81 42 ASP B CA 1
ATOM 1606 C C . ASP B 1 42 ? 7.859 4.176 -6.66 1 96.81 42 ASP B C 1
ATOM 1608 O O . ASP B 1 42 ? 6.652 4.16 -6.906 1 96.81 42 ASP B O 1
ATOM 1612 N N . THR B 1 43 ? 8.414 5.109 -5.977 1 93.31 43 THR B N 1
ATOM 1613 C CA . THR B 1 43 ? 7.645 6.082 -5.211 1 93.31 43 THR B CA 1
ATOM 1614 C C . THR B 1 43 ? 6.82 6.969 -6.137 1 93.31 43 THR B C 1
ATOM 1616 O O . THR B 1 43 ? 5.605 7.105 -5.957 1 93.31 43 THR B O 1
ATOM 1619 N N . LEU B 1 44 ? 7.395 7.496 -7.098 1 92.38 44 LEU B N 1
ATOM 1620 C CA . LEU B 1 44 ? 6.723 8.508 -7.898 1 92.38 44 LEU B CA 1
ATOM 1621 C C . LEU B 1 44 ? 6.012 7.879 -9.094 1 92.38 44 LEU B C 1
ATOM 1623 O O . LEU B 1 44 ? 4.855 8.195 -9.367 1 92.38 44 LEU B O 1
ATOM 1627 N N . SER B 1 45 ? 6.68 6.93 -9.75 1 93.94 45 SER B N 1
ATOM 1628 C CA . SER B 1 45 ? 6.066 6.34 -10.938 1 93.94 45 SER B CA 1
ATOM 1629 C C . SER B 1 45 ? 5.023 5.293 -10.555 1 93.94 45 SER B C 1
ATOM 1631 O O . SER B 1 45 ? 4.18 4.926 -11.375 1 93.94 45 SER B O 1
ATOM 1633 N N . ARG B 1 46 ? 5.129 4.766 -9.414 1 95.31 46 ARG B N 1
ATOM 1634 C CA . ARG B 1 46 ? 4.254 3.738 -8.852 1 95.31 46 ARG B CA 1
ATOM 1635 C C . ARG B 1 46 ? 4.34 2.449 -9.664 1 95.31 46 ARG B C 1
ATOM 1637 O O . ARG B 1 46 ? 3.428 1.618 -9.609 1 95.31 46 ARG B O 1
ATOM 1644 N N . LYS B 1 47 ? 5.395 2.324 -10.414 1 96.12 47 LYS B N 1
ATOM 1645 C CA . LYS B 1 47 ? 5.664 1.074 -11.117 1 96.12 47 LYS B CA 1
ATOM 1646 C C . LYS B 1 47 ? 6.328 0.055 -10.195 1 96.12 47 LYS B C 1
ATOM 1648 O O . LYS B 1 47 ? 7.156 0.415 -9.359 1 96.12 47 LYS B O 1
ATOM 1653 N N . ALA B 1 48 ? 5.844 -1.187 -10.375 1 96.81 48 ALA B N 1
ATOM 1654 C CA . ALA B 1 48 ? 6.566 -2.264 -9.703 1 96.81 48 ALA B CA 1
ATOM 1655 C C . ALA B 1 48 ? 7.953 -2.451 -10.305 1 96.81 48 ALA B C 1
ATOM 1657 O O . ALA B 1 48 ? 8.094 -2.676 -11.508 1 96.81 48 ALA B O 1
ATOM 1658 N N . VAL B 1 49 ? 9.016 -2.352 -9.43 1 96.75 49 VAL B N 1
ATOM 1659 C CA . VAL B 1 49 ? 10.367 -2.389 -9.969 1 96.75 49 VAL B CA 1
ATOM 1660 C C . VAL B 1 49 ? 11.086 -3.639 -9.461 1 96.75 49 VAL B C 1
ATOM 1662 O O . VAL 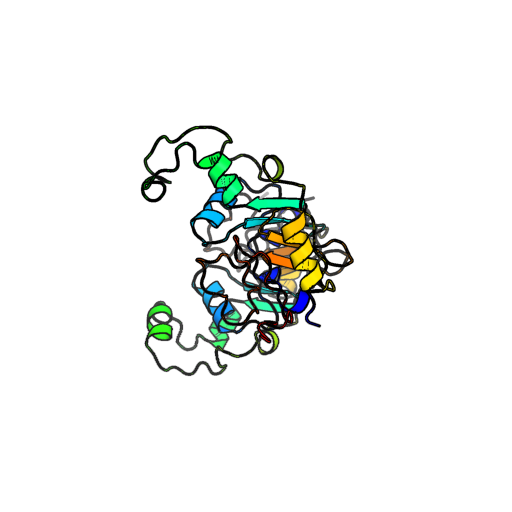B 1 49 ? 12.203 -3.943 -9.906 1 96.75 49 VAL B O 1
ATOM 1665 N N . GLY B 1 50 ? 10.539 -4.348 -8.57 1 96.12 50 GLY B N 1
ATOM 1666 C CA . GLY B 1 50 ? 11.156 -5.555 -8.039 1 96.12 50 GLY B CA 1
ATOM 1667 C C . GLY B 1 50 ? 10.25 -6.328 -7.102 1 96.12 50 GLY B C 1
ATOM 1668 O O . GLY B 1 50 ? 9.117 -5.914 -6.844 1 96.12 50 GLY B O 1
ATOM 1669 N N . ILE B 1 51 ? 10.758 -7.488 -6.668 1 94.62 51 ILE B N 1
ATOM 1670 C CA . ILE B 1 51 ? 10.023 -8.344 -5.746 1 94.62 51 ILE B CA 1
ATOM 1671 C C . ILE B 1 51 ? 11 -9.125 -4.879 1 94.62 51 ILE B C 1
ATOM 1673 O O . ILE B 1 51 ? 12.094 -9.477 -5.328 1 94.62 51 ILE B O 1
ATOM 1677 N N . ILE B 1 52 ? 10.672 -9.273 -3.676 1 91.31 52 ILE B N 1
ATOM 1678 C CA . ILE B 1 52 ? 11.383 -10.164 -2.758 1 91.31 52 ILE B CA 1
ATOM 1679 C C . ILE B 1 52 ? 10.406 -11.172 -2.16 1 91.31 52 ILE B C 1
ATOM 1681 O O . ILE B 1 52 ? 9.352 -10.797 -1.636 1 91.31 52 ILE B O 1
ATOM 1685 N N . THR B 1 53 ? 10.68 -12.422 -2.324 1 86.25 53 THR B N 1
ATOM 1686 C CA . THR B 1 53 ? 9.797 -13.469 -1.823 1 86.25 53 THR B CA 1
ATOM 1687 C C . THR B 1 53 ? 10.391 -14.141 -0.587 1 86.25 53 THR B C 1
ATOM 1689 O O . THR B 1 53 ? 11.57 -13.945 -0.281 1 86.25 53 THR B O 1
ATOM 1692 N N . LYS B 1 54 ? 9.453 -14.773 0.092 1 82.81 54 LYS B N 1
ATOM 1693 C CA . LYS B 1 54 ? 9.898 -15.547 1.247 1 82.81 54 LYS B CA 1
ATOM 1694 C C . LYS B 1 54 ? 10.977 -16.562 0.856 1 82.81 54 LYS B C 1
ATOM 1696 O O . LYS B 1 54 ? 11.93 -16.781 1.608 1 82.81 54 LYS B O 1
ATOM 1701 N N . GLN B 1 55 ? 10.891 -17.156 -0.284 1 76.5 55 GLN B N 1
ATOM 1702 C CA . GLN B 1 55 ? 11.891 -18.109 -0.768 1 76.5 55 GLN B CA 1
ATOM 1703 C C . GLN B 1 55 ? 13.242 -17.422 -0.952 1 76.5 55 GLN B C 1
ATOM 1705 O O . GLN B 1 55 ? 14.289 -18.016 -0.693 1 76.5 55 GLN B O 1
ATOM 1710 N N . ASP B 1 56 ? 13.234 -16.188 -1.464 1 76.69 56 ASP B N 1
ATOM 1711 C CA . ASP B 1 56 ? 14.469 -15.422 -1.617 1 76.69 56 ASP B CA 1
ATOM 1712 C C . ASP B 1 56 ? 15.164 -15.219 -0.271 1 76.69 56 ASP B C 1
ATOM 1714 O O . ASP B 1 56 ? 16.375 -15.352 -0.168 1 76.69 56 ASP B O 1
ATOM 1718 N N . VAL B 1 57 ? 14.344 -14.852 0.664 1 74.5 57 VAL B N 1
ATOM 1719 C CA . VAL B 1 57 ? 14.883 -14.594 1.995 1 74.5 57 VAL B CA 1
ATOM 1720 C C . VAL B 1 57 ? 15.398 -15.898 2.605 1 74.5 57 VAL B C 1
ATOM 1722 O O . VAL B 1 57 ? 16.453 -15.906 3.262 1 74.5 57 VAL B O 1
ATOM 1725 N N . ASN B 1 58 ? 14.594 -16.891 2.393 1 70.19 58 ASN B N 1
ATOM 1726 C CA . ASN B 1 58 ? 15.031 -18.188 2.881 1 70.19 58 ASN B CA 1
ATOM 1727 C C . ASN B 1 58 ? 16.359 -18.609 2.24 1 70.19 58 ASN B C 1
ATOM 1729 O O . ASN B 1 58 ? 17.234 -19.156 2.912 1 70.19 58 ASN B O 1
ATOM 1733 N N . ARG B 1 59 ? 16.406 -18.422 1.046 1 66.56 59 ARG B N 1
ATOM 1734 C CA . ARG B 1 59 ? 17.641 -18.766 0.34 1 66.56 59 ARG B CA 1
ATOM 1735 C C . ARG B 1 59 ? 18.812 -17.906 0.815 1 66.56 59 ARG B C 1
ATOM 1737 O O . ARG B 1 59 ? 19.922 -18.406 0.98 1 66.56 59 ARG B O 1
ATOM 1744 N N . TYR B 1 60 ? 18.422 -16.688 0.902 1 61.62 60 TYR B N 1
ATOM 1745 C CA . TYR B 1 60 ? 19.484 -15.766 1.263 1 61.62 60 TYR B CA 1
ATOM 1746 C C . TYR B 1 60 ? 19.766 -15.812 2.76 1 61.62 60 TYR B C 1
ATOM 1748 O O . TYR B 1 60 ? 20.922 -15.648 3.188 1 61.62 60 TYR B O 1
ATOM 1756 N N . PHE B 1 61 ? 18.578 -15.992 3.492 1 54.19 61 PHE B N 1
ATOM 1757 C CA . PHE B 1 61 ? 18.766 -15.922 4.938 1 54.19 61 PHE B CA 1
ATOM 1758 C C . PHE B 1 61 ? 18.766 -17.312 5.555 1 54.19 61 PHE B C 1
ATOM 1760 O O . PHE B 1 61 ? 19.234 -17.5 6.676 1 54.19 61 PHE B O 1
ATOM 1767 N N . LEU B 1 62 ? 17.891 -18.266 4.996 1 48.22 62 LEU B N 1
ATOM 1768 C CA . LEU B 1 62 ? 17.812 -19.609 5.582 1 48.22 62 LEU B CA 1
ATOM 1769 C C . LEU B 1 62 ? 19.094 -20.375 5.34 1 48.22 62 LEU B C 1
ATOM 1771 O O . LEU B 1 62 ? 19.156 -21.594 5.594 1 48.22 62 LEU B O 1
ATOM 1775 N N . SER B 1 63 ? 20.234 -20.344 5.172 1 40.78 63 SER B N 1
ATOM 1776 C CA . SER B 1 63 ? 20.812 -21.453 5.918 1 40.78 63 SER B CA 1
ATOM 1777 C C . SER B 1 63 ? 20.016 -21.719 7.195 1 40.78 63 SER B C 1
ATOM 1779 O O . SER B 1 63 ? 19.672 -22.875 7.484 1 40.78 63 SER B O 1
ATOM 1781 N N . GLU B 1 64 ? 19.953 -20.828 8.391 1 37.94 64 GLU B N 1
ATOM 1782 C CA . GLU B 1 64 ? 19.562 -21 9.789 1 37.94 64 GLU B CA 1
ATOM 1783 C C . GLU B 1 64 ? 18.094 -20.641 9.992 1 37.94 64 GLU B C 1
ATOM 1785 O O . GLU B 1 64 ? 17.641 -20.516 11.133 1 37.94 64 GLU B O 1
ATOM 1790 N N . PHE B 1 65 ? 17.172 -20.297 9.172 1 40.41 65 PHE B N 1
ATOM 1791 C CA . PHE B 1 65 ? 15.984 -19.594 9.672 1 40.41 65 PHE B CA 1
ATOM 1792 C C . PHE B 1 65 ? 14.922 -20.578 10.117 1 40.41 65 PHE B C 1
ATOM 1794 O O . PHE B 1 65 ? 14.008 -20.906 9.352 1 40.41 65 PHE B O 1
ATOM 1801 N N . SER B 1 66 ? 15.07 -21.625 10.844 1 38.66 66 SER B N 1
ATOM 1802 C CA . SER B 1 66 ? 14.086 -22.438 11.562 1 38.66 66 SER B CA 1
ATOM 1803 C C . SER B 1 66 ? 13.109 -21.562 12.336 1 38.66 66 SER B C 1
ATOM 1805 O O . SER B 1 66 ? 13.328 -20.344 12.477 1 38.66 66 SER B O 1
ATOM 1807 N N . GLU B 1 67 ? 12.078 -22.031 13.172 1 41.91 67 GLU B N 1
ATOM 1808 C CA . GLU B 1 67 ? 11.312 -21.406 14.25 1 41.91 67 GLU B CA 1
ATOM 1809 C C . GLU B 1 67 ? 12.164 -20.438 15.055 1 41.91 67 GLU B C 1
ATOM 1811 O O . GLU B 1 67 ? 11.68 -19.375 15.477 1 41.91 67 GLU B O 1
ATOM 1816 N N . GLU B 1 68 ? 13.539 -20.75 15.375 1 41.56 68 GLU B N 1
ATOM 1817 C CA . GLU B 1 68 ? 14.617 -20.172 16.172 1 41.56 68 GLU B CA 1
ATOM 1818 C C . GLU B 1 68 ? 15.18 -18.922 15.508 1 41.56 68 GLU B C 1
ATOM 1820 O O . GLU B 1 68 ? 15.898 -18.141 16.141 1 41.56 68 GLU B O 1
ATOM 1825 N N . PHE B 1 69 ? 15.039 -18.609 14.383 1 42 69 PHE B N 1
ATOM 1826 C CA . PHE B 1 69 ? 15.516 -17.406 13.703 1 42 69 PHE B CA 1
ATOM 1827 C C . PHE B 1 69 ? 14.766 -16.172 14.203 1 42 69 PHE B C 1
ATOM 1829 O O . PHE B 1 69 ? 15.367 -15.117 14.414 1 42 69 PHE B O 1
ATOM 1836 N N . PHE B 1 70 ? 13.562 -16.094 14.453 1 42.81 70 PHE B N 1
ATOM 1837 C CA . PHE B 1 70 ? 12.883 -15.031 15.188 1 42.81 70 PHE B CA 1
ATOM 1838 C C . PHE B 1 70 ? 13.547 -14.797 16.547 1 42.81 70 PHE B C 1
ATOM 1840 O O . PHE B 1 70 ? 13.688 -13.648 16.984 1 42.81 70 PHE B O 1
ATOM 1847 N N . GLN B 1 71 ? 13.734 -15.781 17.422 1 40.53 71 GLN B N 1
ATOM 1848 C CA . GLN B 1 71 ? 14.477 -15.68 18.688 1 40.53 71 GLN B CA 1
ATOM 1849 C C . GLN B 1 71 ? 15.883 -15.141 18.438 1 40.53 71 GLN B C 1
ATOM 1851 O O . GLN B 1 71 ? 16.422 -14.422 19.281 1 40.53 71 GLN B O 1
ATOM 1856 N N . PHE B 1 72 ? 16.656 -15.383 17.453 1 38.09 72 PHE B N 1
ATOM 1857 C CA . PHE B 1 72 ? 18.047 -15.18 17.078 1 38.09 72 PHE B CA 1
ATOM 1858 C C . PHE B 1 72 ? 18.234 -13.828 16.391 1 38.09 72 PHE B 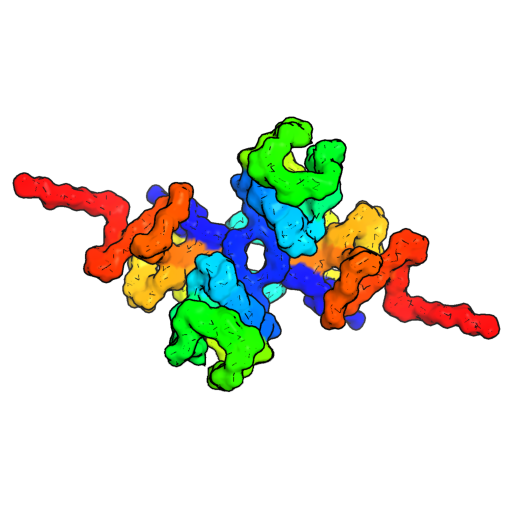C 1
ATOM 1860 O O . PHE B 1 72 ? 19.25 -13.156 16.578 1 38.09 72 PHE B O 1
ATOM 1867 N N . VAL B 1 73 ? 17.562 -13.227 15.422 1 40.19 73 VAL B N 1
ATOM 1868 C CA . VAL B 1 73 ? 17.797 -11.844 15.016 1 40.19 73 VAL B CA 1
ATOM 1869 C C . VAL B 1 73 ? 17.781 -10.938 16.25 1 40.19 73 VAL B C 1
ATOM 1871 O O . VAL B 1 73 ? 18.25 -9.797 16.188 1 40.19 73 VAL B O 1
ATOM 1874 N N . SER B 1 74 ? 16.859 -10.953 17.078 1 39.5 74 SER B N 1
ATOM 1875 C CA . SER B 1 74 ? 17.109 -10.297 18.359 1 39.5 74 SER B CA 1
ATOM 1876 C C . SER B 1 74 ? 18.453 -10.727 18.953 1 39.5 74 SER B C 1
ATOM 1878 O O . SER B 1 74 ? 19.141 -9.922 19.578 1 39.5 74 SER B O 1
ATOM 1880 N N . SER B 1 75 ? 18.688 -11.992 19.375 1 36.38 75 SER B N 1
ATOM 1881 C CA . SER B 1 75 ? 19.891 -12.398 20.078 1 36.38 75 SER B CA 1
ATOM 1882 C C . SER B 1 75 ? 21.078 -12.516 19.125 1 36.38 75 SER B C 1
ATOM 1884 O O . SER B 1 75 ? 22.234 -12.43 19.547 1 36.38 75 SER B O 1
ATOM 1886 N N . ARG B 1 76 ? 21.219 -13.57 18.188 1 36.31 76 ARG B N 1
ATOM 1887 C CA . ARG B 1 76 ? 22.406 -14.234 17.641 1 36.31 76 ARG B CA 1
ATOM 1888 C C . ARG B 1 76 ? 22.938 -13.477 16.422 1 36.31 76 ARG B C 1
ATOM 1890 O O . ARG B 1 76 ? 22.172 -12.844 15.688 1 36.31 76 ARG B O 1
ATOM 1897 N N . ALA B 1 77 ? 24.344 -13.461 16.156 1 35.31 77 ALA B N 1
ATOM 1898 C CA . ALA B 1 77 ? 25.562 -13.141 15.398 1 35.31 77 ALA B CA 1
ATOM 1899 C C . ALA B 1 77 ? 25.422 -13.602 13.945 1 35.31 77 ALA B C 1
ATOM 1901 O O . ALA B 1 77 ? 26.406 -13.578 13.195 1 35.31 77 ALA B O 1
ATOM 1902 N N . THR B 1 78 ? 24.5 -14.633 13.523 1 39.56 78 THR B N 1
ATOM 1903 C CA . THR B 1 78 ? 24.938 -15.086 12.211 1 39.56 78 THR B CA 1
ATOM 1904 C C . THR B 1 78 ? 24.875 -13.953 11.195 1 39.56 78 THR B C 1
ATOM 1906 O O . THR B 1 78 ? 23.859 -13.258 11.102 1 39.56 78 THR B O 1
ATOM 1909 N N . PRO B 1 79 ? 25.953 -13.547 10.57 1 43.5 79 PRO B N 1
ATOM 1910 C CA . PRO B 1 79 ? 26.156 -12.492 9.578 1 43.5 79 PRO B CA 1
ATOM 1911 C C . PRO B 1 79 ? 25.172 -12.578 8.414 1 43.5 79 PRO B C 1
ATOM 1913 O O . PRO B 1 79 ? 25.109 -13.602 7.727 1 43.5 79 PRO B O 1
ATOM 1916 N N . PRO B 1 80 ? 24.031 -12.281 8.414 1 51.28 80 PRO B N 1
ATOM 1917 C CA . PRO B 1 80 ? 23.484 -12.312 7.051 1 51.28 80 PRO B CA 1
ATOM 1918 C C . PRO B 1 80 ? 24.469 -11.797 6.004 1 51.28 80 PRO B C 1
ATOM 1920 O O . PRO B 1 80 ? 25.328 -10.961 6.312 1 51.28 80 PRO B O 1
ATOM 1923 N N . GLN B 1 81 ? 24.828 -12.797 4.914 1 66.25 81 GLN B N 1
ATOM 1924 C CA . GLN B 1 81 ? 25.781 -12.367 3.893 1 66.25 81 GLN B CA 1
ATOM 1925 C C . GLN B 1 81 ? 25.484 -10.945 3.424 1 66.25 81 GLN B C 1
ATOM 1927 O O . GLN B 1 81 ? 26.391 -10.148 3.219 1 66.25 81 GLN B O 1
ATOM 1932 N N . ILE B 1 82 ? 24.109 -10.695 3.4 1 75.38 82 ILE B N 1
ATOM 1933 C CA . ILE B 1 82 ? 23.812 -9.328 2.973 1 75.38 82 ILE B CA 1
ATOM 1934 C C . ILE B 1 82 ? 23.406 -8.492 4.176 1 75.38 82 ILE B C 1
ATOM 1936 O O . ILE B 1 82 ? 22.516 -8.883 4.941 1 75.38 82 ILE B O 1
ATOM 1940 N N . PRO B 1 83 ? 24.047 -7.461 4.395 1 83.88 83 PRO B N 1
ATOM 1941 C CA . PRO B 1 83 ? 23.688 -6.582 5.508 1 83.88 83 PRO B CA 1
ATOM 1942 C C . PRO B 1 83 ? 22.234 -6.145 5.465 1 83.88 83 PRO B C 1
ATOM 1944 O O . PRO B 1 83 ? 21.719 -5.805 4.395 1 83.88 83 PRO B O 1
ATOM 1947 N N . LEU B 1 84 ? 21.562 -6.152 6.605 1 85.19 84 LEU B N 1
ATOM 1948 C CA . LEU B 1 84 ? 20.141 -5.816 6.711 1 85.19 84 LEU B CA 1
ATOM 1949 C C . LEU B 1 84 ? 19.906 -4.344 6.402 1 85.19 84 LEU B C 1
ATOM 1951 O O . LEU B 1 84 ? 18.781 -3.936 6.129 1 85.19 84 LEU B O 1
ATOM 1955 N N . ASP B 1 85 ? 20.922 -3.584 6.391 1 89.5 85 ASP B N 1
ATOM 1956 C CA . ASP B 1 85 ? 20.797 -2.164 6.078 1 89.5 85 ASP B CA 1
ATOM 1957 C C . ASP B 1 85 ? 20.953 -1.913 4.582 1 89.5 85 ASP B C 1
ATOM 1959 O O . ASP B 1 85 ? 20.844 -0.775 4.121 1 89.5 85 ASP B O 1
ATOM 1963 N N . THR B 1 86 ? 21.141 -3.002 3.832 1 89.38 86 THR B N 1
ATOM 1964 C CA . THR B 1 86 ? 21.25 -2.9 2.381 1 89.38 86 THR B CA 1
ATOM 1965 C C . THR B 1 86 ? 19.938 -2.451 1.764 1 89.38 86 THR B C 1
ATOM 1967 O O . THR B 1 86 ? 18.859 -2.924 2.158 1 89.38 86 THR B O 1
ATOM 1970 N N . PRO B 1 87 ? 20.031 -1.435 0.847 1 95.19 87 PRO B N 1
ATOM 1971 C CA . PRO B 1 87 ? 18.797 -1.047 0.153 1 95.19 87 PRO B CA 1
ATOM 1972 C C . PRO B 1 87 ? 18.172 -2.205 -0.614 1 95.19 87 PRO B C 1
ATOM 1974 O O . PRO B 1 87 ? 18.875 -3.02 -1.21 1 95.19 87 PRO B O 1
ATOM 1977 N N . VAL B 1 88 ? 16.828 -2.238 -0.516 1 94.12 88 VAL B N 1
ATOM 1978 C CA . VAL B 1 88 ? 16.062 -3.303 -1.149 1 94.12 88 VAL B CA 1
ATOM 1979 C C . VAL B 1 88 ? 16.359 -3.342 -2.645 1 94.12 88 VAL B C 1
ATOM 1981 O O . VAL B 1 88 ? 16.391 -4.414 -3.252 1 94.12 88 VAL B O 1
ATOM 1984 N N . SER B 1 89 ? 16.609 -2.189 -3.221 1 95.25 89 SER B N 1
ATOM 1985 C CA . SER B 1 89 ? 16.891 -2.08 -4.648 1 95.25 89 SER B CA 1
ATOM 1986 C C . SER B 1 89 ? 18.109 -2.91 -5.039 1 95.25 89 SER B C 1
ATOM 1988 O O . SER B 1 89 ? 18.25 -3.312 -6.195 1 95.25 89 SER B O 1
ATOM 1990 N N . GLU B 1 90 ? 18.984 -3.246 -4.137 1 92.12 90 GLU B N 1
ATOM 1991 C CA . GLU B 1 90 ? 20.203 -3.984 -4.422 1 92.12 90 GLU B CA 1
ATOM 1992 C C . GLU B 1 90 ? 19.984 -5.488 -4.324 1 92.12 90 GLU B C 1
ATOM 1994 O O . GLU B 1 90 ? 20.812 -6.277 -4.77 1 92.12 90 GLU B O 1
ATOM 1999 N N . VAL B 1 91 ? 18.906 -5.914 -3.787 1 89.44 91 VAL B N 1
ATOM 2000 C CA . VAL B 1 91 ? 18.734 -7.336 -3.498 1 89.44 91 VAL B CA 1
ATOM 2001 C C . VAL B 1 91 ? 17.5 -7.867 -4.223 1 89.44 91 VAL B C 1
ATOM 2003 O O . VAL B 1 91 ? 17.375 -9.078 -4.426 1 89.44 91 VAL B O 1
ATOM 2006 N N . MET B 1 92 ? 16.594 -7.039 -4.605 1 92.12 92 MET B N 1
ATOM 2007 C CA . MET B 1 92 ? 15.312 -7.449 -5.168 1 92.12 92 MET B CA 1
ATOM 2008 C C . MET B 1 92 ? 15.5 -8.102 -6.531 1 92.12 92 MET B C 1
ATOM 2010 O O . MET B 1 92 ? 16.469 -7.812 -7.238 1 92.12 92 MET B O 1
ATOM 2014 N N . SER B 1 93 ? 14.586 -9.062 -6.809 1 92.31 93 SER B N 1
ATOM 2015 C CA . SER B 1 93 ? 14.516 -9.586 -8.172 1 92.31 93 SER B CA 1
ATOM 2016 C C . SER B 1 93 ? 13.797 -8.617 -9.102 1 92.31 93 SER B C 1
ATOM 2018 O O . SER B 1 93 ? 12.773 -8.031 -8.727 1 92.31 93 SER B O 1
ATOM 2020 N N . THR B 1 94 ? 14.281 -8.414 -10.328 1 92.56 94 THR B N 1
ATOM 2021 C CA . THR B 1 94 ? 13.695 -7.461 -11.258 1 92.56 94 THR B CA 1
ATOM 2022 C C . THR B 1 94 ? 12.992 -8.188 -12.406 1 92.56 94 THR B C 1
ATOM 2024 O O . THR B 1 94 ? 12.398 -7.551 -13.281 1 92.56 94 THR B O 1
ATOM 2027 N N . ASN B 1 95 ? 13.047 -9.508 -12.352 1 88.19 95 ASN B N 1
ATOM 2028 C CA . ASN B 1 95 ? 12.305 -10.297 -13.328 1 88.19 95 ASN B CA 1
ATOM 2029 C C . ASN B 1 95 ? 10.875 -10.555 -12.867 1 88.19 95 ASN B C 1
ATOM 2031 O O . ASN B 1 95 ? 10.57 -11.641 -12.367 1 88.19 95 ASN B O 1
ATOM 2035 N N . LEU B 1 96 ? 9.883 -9.711 -12.984 1 89.88 96 LEU B N 1
ATOM 2036 C CA . LEU B 1 96 ? 8.562 -9.695 -12.367 1 89.88 96 LEU B CA 1
ATOM 2037 C C . LEU B 1 96 ? 7.559 -10.469 -13.211 1 89.88 96 LEU B C 1
ATOM 2039 O O . LEU B 1 96 ? 6.555 -10.961 -12.688 1 89.88 96 LEU B O 1
ATOM 2043 N N . HIS B 1 97 ? 7.641 -10.844 -14.461 1 89.06 97 HIS B N 1
ATOM 2044 C CA . HIS B 1 97 ? 6.664 -11.508 -15.32 1 89.06 97 HIS B CA 1
ATOM 2045 C C . HIS B 1 97 ? 5.25 -11.047 -15 1 89.06 97 HIS B C 1
ATOM 2047 O O . HIS B 1 97 ? 4.438 -11.82 -14.484 1 89.06 97 HIS B O 1
ATOM 2053 N N . PRO B 1 98 ? 4.93 -9.859 -15.281 1 94.81 98 PRO B N 1
ATOM 2054 C CA . PRO B 1 98 ? 3.666 -9.266 -14.844 1 94.81 98 PRO B CA 1
ATOM 2055 C C . PRO B 1 98 ? 2.457 -9.844 -15.578 1 94.81 98 PRO B C 1
ATOM 2057 O O . PRO B 1 98 ? 2.551 -10.18 -16.766 1 94.81 98 PRO B O 1
ATOM 2060 N N . ALA B 1 99 ? 1.386 -10 -14.859 1 95.19 99 ALA B N 1
ATOM 2061 C CA . ALA B 1 99 ? 0.066 -10.258 -15.43 1 95.19 99 ALA B CA 1
ATOM 2062 C C . ALA B 1 99 ? -0.693 -8.953 -15.656 1 95.19 99 ALA B C 1
ATOM 2064 O O . ALA B 1 99 ? -0.292 -7.898 -15.156 1 95.19 99 ALA B O 1
ATOM 2065 N N . ARG B 1 100 ? -1.703 -9.055 -16.453 1 96.19 100 ARG B N 1
ATOM 2066 C CA . ARG B 1 100 ? -2.596 -7.922 -16.672 1 96.19 100 ARG B CA 1
ATOM 2067 C C . ARG B 1 100 ? -3.945 -8.141 -16 1 96.19 100 ARG B C 1
ATOM 2069 O O . ARG B 1 100 ? -4.398 -9.281 -15.867 1 96.19 100 ARG B O 1
ATOM 2076 N N . PRO B 1 101 ? -4.535 -6.949 -15.609 1 95.12 101 PRO B N 1
ATOM 2077 C CA . PRO B 1 101 ? -5.832 -7.098 -14.945 1 95.12 101 PRO B CA 1
ATOM 2078 C C . PRO B 1 101 ? -6.875 -7.773 -15.836 1 95.12 101 PRO B C 1
ATOM 2080 O O . PRO B 1 101 ? -7.777 -8.445 -15.328 1 95.12 101 PRO B O 1
ATOM 2083 N N . ASP B 1 102 ? -6.785 -7.613 -17.109 1 94.44 102 ASP B N 1
ATOM 2084 C CA . ASP B 1 102 ? -7.797 -8.125 -18.031 1 94.44 102 ASP B CA 1
ATOM 2085 C C . ASP B 1 102 ? -7.434 -9.523 -18.516 1 94.44 102 ASP B C 1
ATOM 2087 O O . ASP B 1 102 ? -8.18 -10.125 -19.297 1 94.44 102 ASP B O 1
ATOM 2091 N N . MET B 1 103 ? -6.348 -10.031 -18.109 1 92.38 103 MET B N 1
ATOM 2092 C CA . MET B 1 103 ? -5.93 -11.383 -18.453 1 92.38 103 MET B CA 1
ATOM 2093 C C . MET B 1 103 ? -6.91 -12.414 -17.906 1 92.38 103 MET B C 1
ATOM 2095 O O . MET B 1 103 ? -7.418 -12.266 -16.797 1 92.38 103 MET B O 1
ATOM 2099 N N . HIS B 1 104 ? -7.129 -13.375 -18.75 1 90.5 104 HIS B N 1
ATOM 2100 C CA . HIS B 1 104 ? -7.977 -14.477 -18.312 1 90.5 104 HIS B CA 1
ATOM 2101 C C . HIS B 1 104 ? -7.289 -15.305 -17.234 1 90.5 104 HIS B C 1
ATOM 2103 O O . HIS B 1 104 ? -6.07 -15.492 -17.266 1 90.5 104 HIS B O 1
ATOM 2109 N N . ARG B 1 105 ? -8.109 -15.758 -16.359 1 84.31 105 ARG B N 1
ATOM 2110 C CA . ARG B 1 105 ? -7.617 -16.547 -15.242 1 84.31 105 ARG B CA 1
ATOM 2111 C C . ARG B 1 105 ? -6.73 -17.688 -15.719 1 84.31 105 ARG B C 1
ATOM 2113 O O . ARG B 1 105 ? -5.684 -17.953 -15.125 1 84.31 105 ARG B O 1
ATOM 2120 N N . ASP B 1 106 ? -7.152 -18.375 -16.828 1 83.06 106 ASP B N 1
ATOM 2121 C CA . ASP B 1 106 ? -6.406 -19.531 -17.328 1 83.06 106 ASP B CA 1
ATOM 2122 C C . ASP B 1 106 ? -5.043 -19.094 -17.875 1 83.06 106 ASP B C 1
ATOM 2124 O O . ASP B 1 106 ? -4.055 -19.812 -17.719 1 83.06 106 ASP B O 1
ATOM 2128 N N . ASP B 1 107 ? -5.098 -18 -18.516 1 87.56 107 ASP B N 1
ATOM 2129 C CA . ASP B 1 107 ? -3.836 -17.469 -19.031 1 87.56 107 ASP B CA 1
ATOM 2130 C C . ASP B 1 107 ? -2.887 -17.109 -17.891 1 87.56 107 ASP B C 1
ATOM 2132 O O . ASP B 1 107 ? -1.674 -17.297 -18 1 87.56 107 ASP B O 1
ATOM 2136 N N . ALA B 1 108 ? -3.477 -16.562 -16.844 1 86.88 108 ALA B N 1
ATOM 2137 C CA . ALA B 1 108 ? -2.686 -16.25 -15.656 1 86.88 108 ALA B CA 1
ATOM 2138 C C . ALA B 1 108 ? -2.078 -17.5 -15.039 1 86.88 108 ALA B C 1
ATOM 2140 O O . ALA B 1 108 ? -0.912 -17.5 -14.633 1 86.88 108 ALA B O 1
ATOM 2141 N N . ALA B 1 109 ? -2.818 -18.531 -14.961 1 82.38 109 ALA B N 1
ATOM 2142 C CA . ALA B 1 109 ? -2.326 -19.812 -14.453 1 82.38 109 ALA B CA 1
ATOM 2143 C C . ALA B 1 109 ? -1.182 -20.344 -15.312 1 82.38 109 ALA B C 1
ATOM 2145 O O . ALA B 1 109 ? -0.184 -20.844 -14.781 1 82.38 109 ALA B O 1
ATOM 2146 N N . GLU B 1 110 ? -1.348 -20.219 -16.578 1 84.31 110 GLU B N 1
ATOM 2147 C CA . GLU B 1 110 ? -0.306 -20.656 -17.5 1 84.31 110 GLU B CA 1
ATOM 2148 C C . GLU B 1 110 ? 0.977 -19.859 -17.312 1 84.31 110 GLU B C 1
ATOM 2150 O O . GLU B 1 110 ? 2.078 -20.406 -17.406 1 84.31 110 GLU B O 1
ATOM 2155 N N . LEU B 1 111 ? 0.766 -18.594 -17.047 1 87.31 111 LEU B N 1
ATOM 2156 C CA . LEU B 1 111 ? 1.914 -17.734 -16.797 1 87.31 111 LEU B CA 1
ATOM 2157 C C . LEU B 1 111 ? 2.709 -18.234 -15.586 1 87.31 111 LEU B C 1
ATOM 2159 O O . LEU B 1 111 ? 3.934 -18.359 -15.656 1 87.31 111 LEU B O 1
ATOM 2163 N N . LEU B 1 112 ? 2.041 -18.516 -14.484 1 84.38 112 LEU B N 1
ATOM 2164 C CA . LEU B 1 112 ? 2.689 -18.984 -13.266 1 84.38 112 LEU B CA 1
ATOM 2165 C C . LEU B 1 112 ? 3.393 -20.312 -13.508 1 84.38 112 LEU B C 1
ATOM 2167 O O . LEU B 1 112 ? 4.516 -20.516 -13.047 1 84.38 112 LEU B O 1
ATOM 2171 N N . GLN B 1 113 ? 2.797 -21.141 -14.273 1 81.38 113 GLN B N 1
ATOM 2172 C CA . GLN B 1 113 ? 3.352 -22.469 -14.57 1 81.38 113 GLN B CA 1
ATOM 2173 C C . GLN B 1 113 ? 4.566 -22.359 -15.484 1 81.38 113 GLN B C 1
ATOM 2175 O O . GLN B 1 113 ? 5.602 -22.969 -15.227 1 81.38 113 GLN B O 1
ATOM 2180 N N . ARG B 1 114 ? 4.41 -21.656 -16.531 1 85 114 ARG B N 1
ATOM 2181 C CA . ARG B 1 114 ? 5.465 -21.5 -17.531 1 85 114 ARG B CA 1
ATOM 2182 C C . ARG B 1 114 ? 6.723 -20.906 -16.906 1 85 114 ARG B C 1
ATOM 2184 O O . ARG B 1 114 ? 7.832 -21.375 -17.156 1 85 114 ARG B O 1
ATOM 2191 N N . GLU B 1 115 ? 6.492 -19.922 -16.062 1 84.75 115 GLU B N 1
ATOM 2192 C CA . GLU B 1 115 ? 7.633 -19.219 -15.469 1 84.75 115 GLU B CA 1
ATOM 2193 C C . GLU B 1 115 ? 8.102 -19.906 -14.188 1 84.75 115 GLU B C 1
ATOM 2195 O O . GLU B 1 115 ? 9.141 -19.547 -13.633 1 84.75 115 GLU B O 1
ATOM 2200 N N . LYS B 1 116 ? 7.352 -20.859 -13.656 1 80.56 116 LYS B N 1
ATOM 2201 C CA . LYS B 1 116 ? 7.66 -21.609 -12.438 1 80.56 116 LYS B CA 1
ATOM 2202 C C . LYS B 1 116 ? 7.746 -20.688 -11.227 1 80.56 116 LYS B C 1
ATOM 2204 O O . LYS B 1 116 ? 8.703 -20.75 -10.453 1 80.56 116 LYS B O 1
ATOM 2209 N N . ILE B 1 117 ? 6.797 -19.797 -11.172 1 80.94 117 ILE B N 1
ATOM 2210 C CA . ILE B 1 117 ? 6.723 -18.875 -10.047 1 80.94 117 ILE B CA 1
ATOM 2211 C C . ILE B 1 117 ? 5.387 -19.031 -9.328 1 80.94 117 ILE B C 1
ATOM 2213 O O . ILE B 1 117 ? 4.402 -19.484 -9.93 1 80.94 117 ILE B O 1
ATOM 2217 N N . HIS B 1 118 ? 5.363 -18.609 -8 1 79.81 118 HIS B N 1
ATOM 2218 C CA . HIS B 1 118 ? 4.172 -18.75 -7.168 1 79.81 118 HIS B CA 1
ATOM 2219 C C . HIS B 1 118 ? 3.414 -17.422 -7.078 1 79.81 118 HIS B C 1
ATOM 2221 O O . HIS B 1 118 ? 2.254 -17.406 -6.664 1 79.81 118 HIS B O 1
ATOM 2227 N N . HIS B 1 119 ? 4.16 -16.391 -7.449 1 86.56 119 HIS B N 1
ATOM 2228 C CA . HIS B 1 119 ? 3.572 -15.062 -7.402 1 86.56 119 HIS B CA 1
ATOM 2229 C C . HIS B 1 119 ? 3.779 -14.32 -8.719 1 86.56 119 HIS B C 1
ATOM 2231 O O . HIS B 1 119 ? 4.84 -14.43 -9.336 1 86.56 119 HIS B O 1
ATOM 2237 N N . ALA B 1 120 ? 2.717 -13.703 -9.156 1 91.56 120 ALA B N 1
ATOM 2238 C CA . ALA B 1 120 ? 2.854 -12.773 -10.281 1 91.56 120 ALA B CA 1
ATOM 2239 C C . ALA B 1 120 ? 2.264 -11.414 -9.938 1 91.56 120 ALA B C 1
ATOM 2241 O O . ALA B 1 120 ? 1.206 -11.328 -9.312 1 91.56 120 ALA B O 1
ATOM 2242 N N . ILE B 1 121 ? 2.986 -10.391 -10.32 1 95.94 121 ILE B N 1
ATOM 2243 C CA . ILE B 1 121 ? 2.496 -9.031 -10.117 1 95.94 121 ILE B CA 1
ATOM 2244 C C . ILE B 1 121 ? 1.51 -8.664 -11.219 1 95.94 121 ILE B C 1
ATOM 2246 O O . ILE B 1 121 ? 1.635 -9.133 -12.352 1 95.94 121 ILE B O 1
ATOM 2250 N N . VAL B 1 122 ? 0.579 -7.906 -10.812 1 96.56 122 VAL B N 1
ATOM 2251 C CA . VAL B 1 122 ? -0.387 -7.41 -11.781 1 96.56 122 VAL B CA 1
ATOM 2252 C C . VAL B 1 122 ? -0.131 -5.93 -12.062 1 96.56 122 VAL B C 1
ATOM 2254 O O . VAL B 1 122 ? -0.057 -5.125 -11.133 1 96.56 122 VAL B O 1
ATOM 2257 N N . VAL B 1 123 ? 0.027 -5.621 -13.328 1 96.38 123 VAL B N 1
ATOM 2258 C CA . VAL B 1 123 ? 0.317 -4.254 -13.734 1 96.38 123 VAL B CA 1
ATOM 2259 C C . VAL B 1 123 ? -0.782 -3.748 -14.672 1 96.38 123 VAL B C 1
ATOM 2261 O O . VAL B 1 123 ? -1.276 -4.496 -15.516 1 96.38 123 VAL B O 1
ATOM 2264 N N . GLY B 1 124 ? -1.197 -2.48 -14.352 1 93.94 124 GLY B N 1
ATOM 2265 C CA . GLY B 1 124 ? -2.203 -1.86 -15.195 1 93.94 124 GLY B CA 1
ATOM 2266 C C . GLY B 1 124 ? -1.681 -1.493 -16.578 1 93.94 124 GLY B C 1
ATOM 2267 O O . GLY B 1 124 ? -0.518 -1.751 -16.891 1 93.94 124 GLY B O 1
ATOM 2268 N N . GLU B 1 125 ? -2.557 -0.899 -17.344 1 89.44 125 GLU B N 1
ATOM 2269 C CA . GLU B 1 125 ? -2.211 -0.506 -18.719 1 89.44 125 GLU B CA 1
ATOM 2270 C C . GLU B 1 125 ? -1.104 0.543 -18.719 1 89.44 125 GLU B C 1
ATOM 2272 O O . GLU B 1 125 ? -0.281 0.578 -19.641 1 89.44 125 GLU B O 1
ATOM 2277 N N . ASP B 1 126 ? -1.038 1.256 -17.688 1 89.94 126 ASP B N 1
ATOM 2278 C CA . ASP B 1 126 ? -0.049 2.326 -17.609 1 89.94 126 ASP B CA 1
ATOM 2279 C C . ASP B 1 126 ? 1.252 1.824 -16.984 1 89.94 126 ASP B C 1
ATOM 2281 O O . ASP B 1 126 ? 2.162 2.611 -16.719 1 89.94 126 ASP B O 1
ATOM 2285 N N . GLY B 1 127 ? 1.326 0.529 -16.719 1 92.06 127 GLY B N 1
ATOM 2286 C CA . GLY B 1 127 ? 2.535 -0.064 -16.172 1 92.06 127 GLY B CA 1
ATOM 2287 C C . GLY B 1 127 ? 2.609 0.027 -14.656 1 92.06 127 GLY B C 1
ATOM 2288 O O . GLY B 1 127 ? 3.605 -0.381 -14.055 1 92.06 127 GLY B O 1
ATOM 2289 N N . LYS B 1 128 ? 1.604 0.553 -14.078 1 94.94 128 LYS B N 1
ATOM 2290 C CA . LYS B 1 128 ? 1.623 0.758 -12.633 1 94.94 128 LYS B CA 1
ATOM 2291 C C . LYS B 1 128 ? 1.142 -0.488 -11.898 1 94.94 128 LYS B C 1
ATOM 2293 O O . LYS B 1 128 ? 0.344 -1.263 -12.43 1 94.94 128 LYS B O 1
ATOM 2298 N N . PHE B 1 129 ? 1.639 -0.617 -10.719 1 96.75 129 PHE B N 1
ATOM 2299 C CA . PHE B 1 129 ? 1.312 -1.763 -9.875 1 96.75 129 PHE B CA 1
ATOM 2300 C C . PHE B 1 129 ? -0.131 -1.685 -9.391 1 96.75 129 PHE B C 1
ATOM 2302 O O . PHE B 1 129 ? -0.532 -0.696 -8.773 1 96.75 129 PHE B O 1
ATOM 2309 N N . VAL B 1 130 ? -0.985 -2.814 -9.664 1 97.06 130 VAL B N 1
ATOM 2310 C CA . VAL B 1 130 ? -2.381 -2.748 -9.242 1 97.06 130 VAL B CA 1
ATOM 2311 C C . VAL B 1 130 ? -2.715 -3.957 -8.367 1 97.06 130 VAL B C 1
ATOM 2313 O O . VAL B 1 130 ? -3.805 -4.035 -7.801 1 97.06 130 VAL B O 1
ATOM 2316 N N . GLY B 1 131 ? -1.846 -4.883 -8.242 1 96 131 GLY B N 1
ATOM 2317 C CA . GLY B 1 131 ? -2.119 -6.031 -7.395 1 96 131 GLY B CA 1
ATOM 2318 C C . GLY B 1 131 ? -1.186 -7.199 -7.656 1 96 131 GLY B C 1
ATOM 2319 O O . GLY B 1 131 ? -0.144 -7.039 -8.297 1 96 131 GLY B O 1
ATOM 2320 N N . LYS B 1 132 ? -1.514 -8.352 -7.059 1 93.88 132 LYS B N 1
ATOM 2321 C CA . LYS B 1 132 ? -0.734 -9.57 -7.262 1 93.88 132 LYS B CA 1
ATOM 2322 C C . LYS B 1 132 ? -1.634 -10.797 -7.27 1 93.88 132 LYS B C 1
ATOM 2324 O O . LYS B 1 132 ? -2.73 -10.773 -6.707 1 93.88 132 LYS B O 1
ATOM 2329 N N . ILE B 1 133 ? -1.187 -11.781 -8 1 90.25 133 ILE B N 1
ATOM 2330 C CA . ILE B 1 133 ? -1.845 -13.086 -7.953 1 90.25 133 ILE B CA 1
ATOM 2331 C C . ILE B 1 133 ? -0.872 -14.133 -7.43 1 90.25 133 ILE B C 1
ATOM 2333 O O . ILE B 1 133 ? 0.342 -14.016 -7.613 1 90.25 133 ILE B O 1
ATOM 2337 N N . GLN B 1 134 ? -1.317 -14.992 -6.656 1 83.06 134 GLN B N 1
ATOM 2338 C CA . GLN B 1 134 ? -0.504 -16.078 -6.121 1 83.06 134 GLN B CA 1
ATOM 2339 C C . GLN B 1 134 ? -1.249 -17.406 -6.184 1 83.06 134 GLN B C 1
ATOM 2341 O O . GLN B 1 134 ? -2.48 -17.438 -6.219 1 83.06 134 GLN B O 1
ATOM 2346 N N . ASN B 1 135 ? -0.452 -18.266 -6.402 1 70 135 ASN B N 1
ATOM 2347 C CA . ASN B 1 135 ? -1.033 -19.594 -6.344 1 70 135 ASN B CA 1
ATOM 2348 C C . ASN B 1 135 ? -1.311 -20.031 -4.906 1 70 135 ASN B C 1
ATOM 2350 O O . ASN B 1 135 ? -0.649 -19.562 -3.977 1 70 135 ASN B O 1
ATOM 2354 N N . TYR B 1 136 ? -2.615 -20.25 -4.461 1 51.28 136 TYR B N 1
ATOM 2355 C CA . TYR B 1 136 ? -2.926 -20.719 -3.115 1 51.28 136 TYR B CA 1
ATOM 2356 C C . TYR B 1 136 ? -2.053 -21.906 -2.73 1 51.28 136 TYR B C 1
ATOM 2358 O O . TYR B 1 136 ? -1.854 -22.828 -3.529 1 51.28 136 TYR B O 1
ATOM 2366 N N . ARG B 1 137 ? -1.063 -21.516 -1.976 1 44.12 137 ARG B N 1
ATOM 2367 C CA . ARG B 1 137 ? -0.323 -22.688 -1.493 1 44.12 137 ARG B CA 1
ATOM 2368 C C . ARG B 1 137 ? -1.264 -23.719 -0.881 1 44.12 137 ARG B C 1
ATOM 2370 O O . ARG B 1 137 ? -2.303 -23.359 -0.321 1 44.12 137 ARG B O 1
ATOM 2377 N N . SER B 1 138 ? -1.206 -24.969 -1.113 1 40.41 138 SER B N 1
ATOM 2378 C CA . SER B 1 138 ? -1.896 -26.094 -0.48 1 40.41 138 SER B CA 1
ATOM 2379 C C . SER B 1 138 ? -2.127 -25.828 1.004 1 40.41 138 SER B C 1
ATOM 2381 O O . SER B 1 138 ? -3.129 -26.281 1.569 1 40.41 138 SER B O 1
ATOM 2383 N N . ASP B 1 139 ? -1.115 -25.438 1.806 1 41.62 139 ASP B N 1
ATOM 2384 C CA . ASP B 1 139 ? -1.211 -25.375 3.262 1 41.62 139 ASP B CA 1
ATOM 2385 C C . ASP B 1 139 ? -1.902 -24.094 3.715 1 41.62 139 ASP B C 1
ATOM 2387 O O . ASP B 1 139 ? -2.162 -23.906 4.906 1 41.62 139 ASP B O 1
ATOM 2391 N N . ASP B 1 140 ? -2.012 -23.062 2.998 1 42.75 140 ASP B N 1
ATOM 2392 C CA . ASP B 1 140 ? -2.691 -21.859 3.461 1 42.75 140 ASP B CA 1
ATOM 2393 C C . ASP B 1 140 ? -4.191 -21.938 3.191 1 42.75 140 ASP B C 1
ATOM 2395 O O . ASP B 1 140 ? -4.625 -22.594 2.246 1 42.75 140 ASP B O 1
ATOM 2399 N N . ALA B 1 141 ? -5.07 -21.75 4.215 1 40.28 141 ALA B N 1
ATOM 2400 C CA . ALA B 1 141 ? -6.523 -21.672 4.094 1 40.28 141 ALA B CA 1
ATOM 2401 C C . ALA B 1 141 ? -6.934 -20.797 2.92 1 40.28 141 ALA B C 1
ATOM 2403 O O . ALA B 1 141 ? -6.332 -19.734 2.684 1 40.28 141 ALA B O 1
ATOM 2404 N N . PRO B 1 142 ? -7.57 -21.422 1.848 1 41.03 142 PRO B N 1
ATOM 2405 C CA . PRO B 1 142 ? -8.094 -20.609 0.742 1 41.03 142 PRO B CA 1
ATOM 2406 C C . PRO B 1 142 ? -8.57 -19.234 1.191 1 41.03 142 PRO B C 1
ATOM 2408 O O . PRO B 1 142 ? -9.102 -19.094 2.297 1 41.03 142 PRO B O 1
ATOM 2411 N N . PRO B 1 143 ? -7.953 -18.172 0.872 1 39.62 143 PRO B N 1
ATOM 2412 C CA . PRO B 1 143 ? -8.695 -16.969 1.264 1 39.62 143 PRO B CA 1
ATOM 2413 C C . PRO B 1 143 ? -10.203 -17.109 1.055 1 39.62 143 PRO B C 1
ATOM 2415 O O . PRO B 1 143 ? -10.641 -17.859 0.177 1 39.62 143 PRO B O 1
ATOM 2418 N N . VAL B 1 144 ? -10.938 -16.984 2.066 1 35.53 144 VAL B N 1
ATOM 2419 C CA . VAL B 1 144 ? -12.383 -17.172 2.021 1 35.53 144 VAL B CA 1
ATOM 2420 C C . VAL B 1 144 ? -12.922 -16.719 0.667 1 35.53 144 VAL B C 1
ATOM 2422 O O . VAL B 1 144 ? -13.781 -17.375 0.078 1 35.53 144 VAL B O 1
ATOM 2425 N N . SER B 1 145 ? -12.883 -15.438 0.349 1 35.03 145 SER B N 1
ATOM 2426 C CA . SER B 1 145 ? -13.711 -15.016 -0.777 1 35.03 145 SER B CA 1
ATOM 2427 C C . SER B 1 145 ? -13.023 -15.305 -2.107 1 35.03 145 SER B C 1
ATOM 2429 O O . SER B 1 145 ? -13.609 -15.094 -3.172 1 35.03 145 SER B O 1
ATOM 2431 N N . LEU B 1 146 ? -11.688 -15.195 -2.152 1 40.09 146 LEU B N 1
ATOM 2432 C CA . LEU B 1 146 ? -11.211 -15.195 -3.529 1 40.09 146 LEU B CA 1
ATOM 2433 C C . LEU B 1 146 ? -11.109 -16.625 -4.066 1 40.09 146 LEU B C 1
ATOM 2435 O O . LEU B 1 146 ? -10.828 -17.547 -3.312 1 40.09 146 LEU B O 1
ATOM 2439 N N . PRO B 1 147 ? -11.75 -16.859 -5.129 1 36.59 147 PRO B N 1
ATOM 2440 C CA . PRO B 1 147 ? -11.562 -18.141 -5.816 1 36.59 147 PRO B CA 1
ATOM 2441 C C . PRO B 1 147 ? -10.102 -18.578 -5.891 1 36.59 147 PRO B C 1
ATOM 2443 O O . PRO B 1 147 ? -9.266 -17.844 -6.441 1 36.59 147 PRO B O 1
ATOM 2446 N N . ALA B 1 148 ? -9.586 -18.891 -4.766 1 41.22 148 ALA B N 1
ATOM 2447 C CA . ALA B 1 148 ? -8.234 -19.453 -4.719 1 41.22 148 ALA B CA 1
ATOM 2448 C C . ALA B 1 148 ? -8.062 -20.547 -5.773 1 41.22 148 ALA B C 1
ATOM 2450 O O . ALA B 1 148 ? -8.945 -21.375 -5.961 1 41.22 148 ALA B O 1
ATOM 2451 N N . TRP B 1 149 ? -7.609 -20.266 -6.871 1 41.44 149 TRP B N 1
ATOM 2452 C CA . TRP B 1 149 ? -7.34 -21.328 -7.836 1 41.44 149 TRP B CA 1
ATOM 2453 C C . TRP B 1 149 ? -6.445 -22.406 -7.227 1 41.44 149 TRP B C 1
ATOM 2455 O O . TRP B 1 149 ? -5.387 -22.094 -6.676 1 41.44 149 TRP B O 1
ATOM 2465 N N . PRO B 1 150 ? -6.98 -23.531 -6.805 1 44.09 150 PRO B N 1
ATOM 2466 C CA . PRO B 1 150 ? -6.172 -24.594 -6.215 1 44.09 150 PRO B CA 1
ATOM 2467 C C . PRO B 1 150 ? -5.016 -25.031 -7.117 1 44.09 150 PRO B C 1
ATOM 2469 O O . PRO B 1 150 ? -5.199 -25.188 -8.328 1 44.09 150 PRO B O 1
ATOM 2472 N N . TYR B 1 151 ? -3.816 -24.547 -7.066 1 39.03 151 TYR B N 1
ATOM 2473 C CA . TYR B 1 151 ? -2.682 -25.188 -7.715 1 39.03 151 TYR B CA 1
ATOM 2474 C C . TYR B 1 151 ? -2.188 -26.375 -6.887 1 39.03 151 TYR B C 1
ATOM 2476 O O . TYR B 1 151 ? -2.061 -26.281 -5.664 1 39.03 151 TYR B O 1
ATOM 2484 N N . ASN B 1 152 ? -2.416 -27.594 -7.391 1 38.34 152 ASN B N 1
ATOM 2485 C CA . ASN B 1 152 ? -1.762 -28.797 -6.895 1 38.34 152 ASN B CA 1
ATOM 2486 C C . ASN B 1 152 ? -0.384 -28.984 -7.523 1 38.34 152 ASN B C 1
ATOM 2488 O O . ASN B 1 152 ? -0.251 -29 -8.75 1 38.34 152 ASN B O 1
ATOM 2492 N N . ARG B 1 153 ? 0.669 -28.703 -6.758 1 34.88 153 ARG B N 1
ATOM 2493 C CA . ARG B 1 153 ? 2.014 -28.922 -7.285 1 34.88 153 ARG B CA 1
ATOM 2494 C C . ARG B 1 153 ? 2.057 -30.156 -8.188 1 34.88 153 ARG B C 1
ATOM 2496 O O . ARG B 1 153 ? 2.842 -30.203 -9.141 1 34.88 153 ARG B O 1
ATOM 2503 N N . GLU B 1 154 ? 1.461 -31.188 -7.77 1 34.19 154 GLU B N 1
ATOM 2504 C CA . GLU B 1 154 ? 1.521 -32.438 -8.492 1 34.19 154 GLU B CA 1
ATOM 2505 C C . GLU B 1 154 ? 0.722 -32.375 -9.789 1 34.19 154 GLU B C 1
ATOM 2507 O O . GLU B 1 154 ? 1.174 -32.875 -10.828 1 34.19 154 GLU B O 1
ATOM 2512 N N . THR B 1 155 ? -0.581 -32 -9.664 1 43.59 155 THR B N 1
ATOM 2513 C CA . THR B 1 155 ? -1.482 -32.188 -10.797 1 43.59 155 THR B CA 1
ATOM 2514 C C . THR B 1 155 ? -1.552 -30.891 -11.633 1 43.59 155 THR B C 1
ATOM 2516 O O . THR B 1 155 ? -2.109 -30.891 -12.727 1 43.59 155 THR B O 1
ATOM 2519 N N . GLY B 1 156 ? -0.829 -29.828 -11.32 1 38.81 156 GLY B N 1
ATOM 2520 C CA . GLY B 1 156 ? -0.864 -28.547 -12.023 1 38.81 156 GLY B CA 1
ATOM 2521 C C . GLY B 1 156 ? -2.098 -27.734 -11.703 1 38.81 156 GLY B C 1
ATOM 2522 O O . GLY B 1 156 ? -2.721 -27.906 -10.656 1 38.81 156 GLY B O 1
ATOM 2523 N N . TRP B 1 157 ? -2.41 -26.641 -12.469 1 43.22 157 TRP B N 1
ATOM 2524 C CA . TRP B 1 157 ? -3.57 -25.766 -12.32 1 43.22 157 TRP B CA 1
ATOM 2525 C C . TRP B 1 157 ? -4.863 -26.531 -12.594 1 43.22 157 TRP B C 1
ATOM 2527 O O . TRP B 1 157 ? -4.953 -27.297 -13.562 1 43.22 157 TRP B O 1
ATOM 2537 N N . THR B 1 158 ? -5.645 -26.906 -11.664 1 43.41 158 THR B N 1
ATOM 2538 C CA . THR B 1 158 ? -6.91 -27.516 -12.062 1 43.41 158 THR B CA 1
ATOM 2539 C C . THR B 1 158 ? -7.789 -26.516 -12.805 1 43.41 158 THR B C 1
ATOM 2541 O O . THR B 1 158 ? -7.992 -25.391 -12.336 1 43.41 158 THR B O 1
ATOM 2544 N N . LYS B 1 159 ? -7.719 -26.5 -14.203 1 41.44 159 LYS B N 1
ATOM 2545 C CA . LYS B 1 159 ? -8.586 -25.703 -15.078 1 41.44 159 LYS B CA 1
ATOM 2546 C C . LYS B 1 159 ? -10.008 -25.672 -14.547 1 41.44 159 LYS B C 1
ATOM 2548 O O . LYS B 1 159 ? -10.539 -26.688 -14.086 1 41.44 159 LYS B O 1
ATOM 2553 N N . PHE B 1 160 ? -10.5 -24.609 -14.18 1 37.53 160 PHE B N 1
ATOM 2554 C CA . PHE B 1 160 ? -11.922 -24.406 -13.906 1 37.53 160 PHE B CA 1
ATOM 2555 C C . PHE B 1 160 ? -12.75 -24.688 -15.156 1 37.53 160 PHE B C 1
ATOM 2557 O O . PHE B 1 160 ? -12.461 -24.156 -16.234 1 37.53 160 PHE B O 1
ATOM 2564 N N . GLY B 1 161 ? -13.32 -25.844 -15.32 1 36.12 161 GLY B N 1
ATOM 2565 C CA . GLY B 1 161 ? -14.156 -26.516 -16.312 1 36.12 161 GLY B CA 1
ATOM 2566 C C . GLY B 1 161 ? -13.555 -27.828 -16.812 1 36.12 161 GLY B C 1
ATOM 2567 O O . GLY B 1 161 ? -14.031 -28.391 -17.797 1 36.12 161 GLY B O 1
ATOM 2568 N N . ALA B 1 162 ? -12.367 -28.125 -16.531 1 35.56 162 ALA B N 1
ATOM 2569 C CA . ALA B 1 162 ? -12.078 -29.453 -17.031 1 35.56 162 ALA B CA 1
ATOM 2570 C C . ALA B 1 162 ? -12.961 -30.5 -16.359 1 35.56 162 ALA B C 1
ATOM 2572 O O . ALA B 1 162 ? -13.055 -30.531 -15.125 1 35.56 162 ALA B O 1
ATOM 2573 N N . LYS B 1 163 ? -14.078 -30.922 -16.969 1 34.62 163 LYS B N 1
ATOM 2574 C CA . LYS B 1 163 ? -14.977 -32.062 -16.781 1 34.62 163 LYS B CA 1
ATOM 2575 C C . LYS B 1 163 ? -14.219 -33.281 -16.234 1 34.62 163 LYS B C 1
ATOM 2577 O O . LYS B 1 163 ? -13.125 -33.594 -16.703 1 34.62 163 LYS B O 1
ATOM 2582 N N . SER B 1 164 ? -14.258 -33.531 -14.867 1 35.16 164 SER B N 1
ATOM 2583 C CA . SER B 1 164 ? -14.016 -34.938 -14.523 1 35.16 164 SER B CA 1
ATOM 2584 C C . SER B 1 164 ? -14.531 -35.875 -15.617 1 35.16 164 SER B C 1
ATOM 2586 O O . SER B 1 164 ? -15.734 -35.906 -15.883 1 35.16 164 SER B O 1
ATOM 2588 N N . GLY B 1 165 ? -14.039 -35.812 -16.828 1 30.39 165 GLY B N 1
ATOM 2589 C CA . GLY B 1 165 ? -14.391 -36.875 -17.75 1 30.39 165 GLY B CA 1
ATOM 2590 C C . GLY B 1 165 ? -14.273 -38.25 -17.141 1 30.39 165 GLY B C 1
ATOM 2591 O O . GLY B 1 165 ? -13.406 -39.031 -17.531 1 30.39 165 GLY B O 1
ATOM 2592 N N . A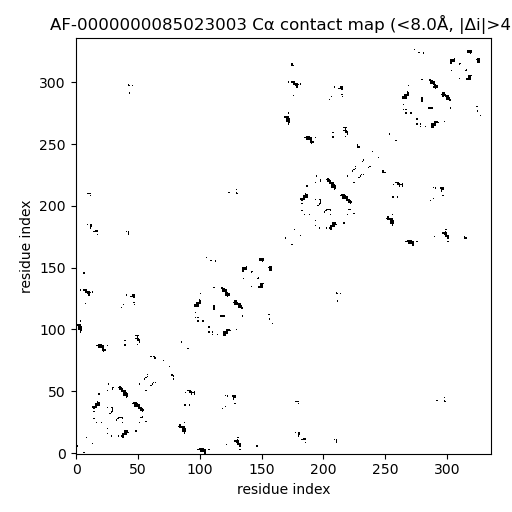SN B 1 166 ? -14.531 -38.5 -15.742 1 31.78 166 ASN B N 1
ATOM 2593 C CA . ASN B 1 166 ? -14.68 -39.938 -15.516 1 31.78 166 ASN B CA 1
ATOM 2594 C C . ASN B 1 166 ? -15.875 -40.5 -16.281 1 31.78 166 ASN B C 1
ATOM 2596 O O . ASN B 1 166 ? -17 -40.438 -15.797 1 31.78 166 ASN B O 1
ATOM 2600 N N . GLY B 1 167 ? -16.375 -40.031 -17.484 1 26.06 167 GLY B N 1
ATOM 2601 C CA . GLY B 1 167 ? -17.312 -40.938 -18.109 1 26.06 167 GLY B CA 1
ATOM 2602 C C . GLY B 1 167 ? -16.719 -42.312 -18.453 1 26.06 167 GLY B C 1
ATOM 2603 O O . GLY B 1 167 ? -17.188 -43 -19.344 1 26.06 167 GLY B O 1
ATOM 2604 N N . LYS B 1 168 ? -15.945 -43.219 -17.562 1 25.28 168 LYS B N 1
ATOM 2605 C CA . LYS B 1 168 ? -16.188 -44.594 -17.953 1 25.28 168 LYS B CA 1
ATOM 2606 C C . LYS B 1 168 ? -17.547 -45.062 -17.453 1 25.28 168 LYS B C 1
ATOM 2608 O O . LYS B 1 168 ? -18.016 -44.656 -16.391 1 25.28 168 LYS B O 1
#

Solvent-accessible surface area (backbone atoms only — not comparable to full-atom values): 19110 Å² total; per-residue (Å²): 131,66,30,32,62,76,55,39,46,40,39,46,76,49,60,43,33,39,46,76,38,37,34,45,63,54,52,50,45,40,68,71,65,75,36,63,52,37,41,24,29,38,55,79,75,37,25,62,63,28,37,44,38,45,65,54,45,40,65,71,52,32,87,58,58,67,90,51,82,70,68,20,100,80,72,73,82,65,77,80,79,76,53,48,77,38,40,31,64,78,69,42,44,67,82,58,74,66,42,43,44,78,36,44,48,69,58,51,52,47,50,33,57,76,70,72,44,60,63,32,39,22,28,40,95,85,52,25,54,27,23,35,42,60,54,38,52,79,86,52,77,60,58,85,83,42,80,48,57,61,40,39,89,84,79,38,68,67,62,92,74,68,68,79,71,75,73,122,130,66,29,32,63,76,52,39,48,41,38,49,77,50,60,42,33,40,47,77,36,36,33,47,61,54,52,49,45,41,69,72,66,75,38,64,52,37,40,23,29,38,54,79,77,37,25,61,64,29,38,43,38,45,65,55,45,37,66,64,52,27,88,68,60,56,90,59,31,71,66,24,74,76,70,56,80,79,71,52,89,62,58,49,76,39,40,32,63,78,69,42,44,66,84,57,72,67,42,42,45,79,33,44,48,67,58,50,50,48,49,32,58,74,69,71,44,59,64,31,39,23,28,39,96,85,52,26,53,27,24,34,43,62,53,38,52,81,87,53,77,62,56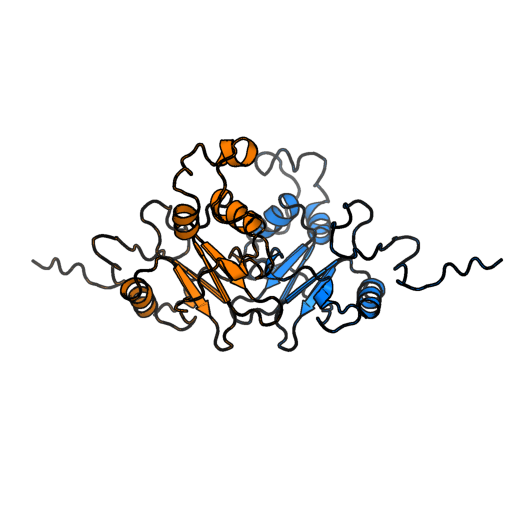,84,82,41,76,49,57,60,37,39,89,86,79,40,67,67,62,90,74,68,67,81,72,72,75,122

Nearest PDB structures (foldseek):
  4gqy-assembly2_A  TM=7.834E-01  e=5.055E-09  Arabidopsis thaliana
  4gqy-assembly3_C  TM=7.694E-01  e=5.055E-09  Arabidopsis thaliana
  5x9g-assembly1_A  TM=8.427E-01  e=1.219E-07  Thermus thermophilus HB8
  3tdh-assembly1_C  TM=7.263E-01  e=3.602E-04  Saccharomyces cerevisiae S288C
  2qlv-assembly2_F  TM=7.413E-01  e=5.318E-04  Saccharomyces cerevisiae

Organism: Micromonas commoda (strain RCC299 / NOUM17 / CCMP2709) (NCBI:txid296587)

Radius of gyration: 22.49 Å; Cα contacts (8 Å, |Δi|>4): 572; chains: 2; bounding box: 51×88×48 Å

Secondary structure (DSSP, 8-state):
--BGGGTSEEGGGS-EE-TTSBHHHHHHHHHHS--SEEEEE-TTT-BEEEEEEHHHHHHHHTTS--TTTTTTTTS------S-TTSBGGGTSB-----B-TTSBHHHHHHHHHHHT-SEEEEE-TTSBEEEEEE-B-TTS---SSS---BEETTTEE--TT-------/--BGGGTSEEGGGS-EE-TTSBHHHHHHHHHHS--SEEEEE-TTT-BEEEEEEHHHHHHHHTTS-STTHHHHHHH-----SS-TTSBGGGTSB-----B-TTSBHHHHHHHHHHHT-SEEEEE-TTSBEEEEEE-B-TTS---SSS---BEETTTEE--TT-------

pLDDT: mean 72.51, std 24.04, range [25.14, 97.62]

Sequence (336 aa):
MPSVASFMMPACKCVTACPEDKLRSVVDSLVNEKIGCVVVVDTLSRKAVGIITKQDVNRYFLSEFSEEFFQFVSSRATPPQIPLDTPVSEVMSTNLHPARPDMHRDDAAELLQREKIHHAIVVGEDGKFVGKIQNYRSDDAPPVSLPAWPYNRETGWTKFGAKSGNGKMPSVASFMMPACKCVTACPEDKLRSVVDSLVNEKIGCVVVVDTLSRKAVGIITKQDVNRYFLSEFSEEFFQFVSSRATPPQIPLDTPVSEVMSTNLHPARPDMHRDDAAELLQREKIHHAIVVGEDGKFVGKIQNYRSDDAPPVSLPAWPYNRETGWTKFGAKSGNGK

Foldseek 3Di:
DQFCLNFFAWPVRAAEAEQQDFQLVQVCCVVPVVDFKYFYAHDPLQAGQFMDGPVLCCVVPPVPPPPVVVPPCDDDDPDDPDPRRDGPNVRTHRPQQADERRDDPVVVQVSCVVVVHQKHFYAYPSNHTTGMDGQPDPPDDPPVPRPRQHADVVPGGPPPPPPPPPPD/DQFQLQFFAWPVRAAEAEQQDFQLVQVCCVVPVVDFKYFYAHDPLQAGQFMDGPVLCCVQPPVPCDVCVVVDVVPHDPPSPDDRRDGPNVRTHRPQQADERRDDPVVVQVSCVVVVHQKHFYAYPSNHTTGMDGQPDPPDDPPVPRPRQHADVVPGGPPPPPPPPPPD

InterPro domains:
  IPR000644 CBS domain [PF00571] (7-61)
  IPR000644 CBS domain [PF00571] (88-131)
  IPR000644 CBS domain [PS51371] (8-68)
  IPR000644 CBS domain [SM00116] (13-62)
  IPR000644 CBS domain [SM00116] (95-143)
  IPR046342 CBS domain superfamily [G3DSA:3.10.580.10] (3-139)
  IPR046342 CBS domain superfamily [SSF54631] (4-133)
  IPR051257 Diverse Function CBS-Domain-Containing Protein [PTHR43080] (4-133)